Protein 7ZSF (pdb70)

Radius of gyration: 20.4 Å; Cα contacts (8 Å, |Δi|>4): 540; chains: 1; bounding box: 42×56×53 Å

Sequence (312 aa):
TIDSARGIFPNTLAADVVPATIARFSQLNAEDQLALIWFFAYLEEEMMGKTLTIAAPGAASMMMQLAENNNALKEIQAMGPLQQTQAMCDLANRADTPLCRTYASWSPNIKLGFWYRRLGELMEQGFVAPIPAGYQLSANANAVLATIQGLESGQQQITVLRNAVVDMGFTAGKDGKRIIAEPVVPPQDTASRTKVSIEEGVTNATVLNYMDNLNANDFDTLIELFTSDGALQPPFFQQRPIVGKEENVLRRFFRREECQNLKKLIPERGVTEPAEDGFTQIKVTGKKVVQTPWFGGNNVGMNIAWRFLLNPEGKKIFFVAIDLLASPKELLNF

Structure (mmCIF, N/CA/C/O backbone):
data_7ZSF
#
_entry.id   7ZSF
#
_cell.length_a   82.569
_cell.length_b   82.569
_cell.length_c   87.365
_cell.angle_alpha   90.000
_cell.angle_beta   90.000
_cell.angle_gamma   120.000
#
_symmetry.space_group_name_H-M   'P 32 2 1'
#
loop_
_entity.id
_entity.type
_entity.pdbx_description
1 polymer 'Orange carotenoid-binding protein'
2 non-polymer "beta,beta-carotene-4,4'-dione"
3 non-polymer GLYCEROL
4 non-polymer 'ACETATE ION'
5 non-polymer 'CHLORIDE ION'
6 water water
#
loop_
_atom_site.group_PDB
_atom_site.id
_atom_site.type_symbol
_atom_site.label_atom_id
_atom_site.label_alt_id
_atom_site.label_comp_id
_atom_site.label_asym_id
_atom_site.label_entity_id
_atom_site.label_seq_id
_atom_site.pdbx_PDB_ins_code
_atom_site.Cartn_x
_atom_site.Cartn_y
_atom_site.Cartn_z
_atom_site.occupancy
_atom_site.B_iso_or_equiv
_atom_site.auth_seq_id
_atom_site.auth_comp_id
_atom_site.auth_asym_id
_atom_site.auth_atom_id
_atom_site.pdbx_PDB_model_num
ATOM 1 N N . THR A 1 14 ? -28.225 -17.354 -2.522 1.000 39.671 4 THR A N 1
ATOM 2 C CA . THR A 1 14 ? -28.929 -16.270 -1.821 1.000 33.617 4 THR A CA 1
ATOM 3 C C . THR A 1 14 ? -28.150 -14.955 -1.974 1.000 30.230 4 THR A C 1
ATOM 4 O O . THR A 1 14 ? -26.928 -14.955 -2.162 1.000 29.753 4 THR A O 1
ATOM 8 N N . ILE A 1 15 ? -28.847 -13.839 -1.748 1.000 28.321 5 ILE A N 1
ATOM 9 C CA . ILE A 1 15 ? -28.120 -12.569 -1.764 1.000 23.702 5 ILE A CA 1
ATOM 10 C C . ILE A 1 15 ? -27.079 -12.590 -0.654 1.000 26.429 5 ILE A C 1
ATOM 11 O O . ILE A 1 15 ? -25.934 -12.143 -0.853 1.000 23.509 5 ILE A O 1
ATOM 16 N N . ASP A 1 16 ? -27.455 -13.050 0.548 1.000 27.115 6 ASP A N 1
ATOM 17 C CA . ASP A 1 16 ? -26.553 -12.901 1.683 1.000 26.330 6 ASP A CA 1
ATOM 18 C C . ASP A 1 16 ? -25.301 -13.747 1.509 1.000 29.153 6 ASP A C 1
ATOM 19 O O . ASP A 1 16 ? -24.234 -13.386 2.032 1.000 27.492 6 ASP A O 1
ATOM 24 N N . SER A 1 17 ? -25.424 -14.861 0.788 1.000 24.990 7 SER A N 1
ATOM 25 C CA . SER A 1 17 ? -24.216 -15.648 0.595 1.000 28.052 7 SER A CA 1
ATOM 26 C C . SER A 1 17 ? -23.330 -15.037 -0.498 1.000 27.328 7 SER A C 1
ATOM 27 O O . SER A 1 17 ? -22.111 -15.245 -0.472 1.000 27.424 7 SER A O 1
ATOM 30 N N . ALA A 1 18 ? -23.945 -14.394 -1.508 1.000 24.868 8 ALA A N 1
ATOM 31 C CA . ALA A 1 18 ? -23.209 -13.779 -2.617 1.000 27.369 8 ALA A CA 1
ATOM 32 C C . ALA A 1 18 ? -22.295 -12.690 -2.090 1.000 24.651 8 ALA A C 1
ATOM 33 O O . ALA A 1 18 ? -21.299 -12.330 -2.759 1.000 23.358 8 ALA A O 1
ATOM 35 N N . ARG A 1 19 ? -22.563 -12.248 -0.848 1.000 25.824 9 ARG A N 1
ATOM 36 C CA . ARG A 1 19 ? -21.739 -11.236 -0.210 1.000 23.761 9 ARG A CA 1
ATOM 37 C C . ARG A 1 19 ? -20.288 -11.732 -0.103 1.000 28.434 9 ARG A C 1
ATOM 38 O O . ARG A 1 19 ? -19.369 -10.955 0.109 1.000 24.219 9 ARG A O 1
ATOM 46 N N . GLY A 1 20 ? -20.076 -13.046 -0.249 1.000 24.582 10 GLY A N 1
ATOM 47 C CA . GLY A 1 20 ? -18.770 -13.633 -0.012 1.000 23.150 10 GLY A CA 1
ATOM 48 C C . GLY A 1 20 ? -17.946 -13.808 -1.290 1.000 22.688 10 GLY A C 1
ATOM 49 O O . GLY A 1 20 ? -16.816 -14.298 -1.147 1.000 24.829 10 GLY A O 1
ATOM 50 N N . ILE A 1 21 ? -18.418 -13.384 -2.485 1.000 22.267 11 ILE A N 1
ATOM 51 C CA . ILE A 1 21 ? -17.622 -13.577 -3.699 1.000 21.138 11 ILE A CA 1
ATOM 52 C C . ILE A 1 21 ? -16.331 -12.748 -3.634 1.000 21.450 11 ILE A C 1
ATOM 53 O O . ILE A 1 21 ? -16.299 -11.677 -2.996 1.000 21.268 11 ILE A O 1
ATOM 58 N N . PHE A 1 22 ? -15.286 -13.216 -4.318 1.000 19.544 12 PHE A N 1
ATOM 59 C CA . PHE A 1 22 ? -13.986 -12.517 -4.279 1.000 18.454 12 PHE A CA 1
ATOM 60 C C . PHE A 1 22 ? -13.546 -12.189 -2.829 1.000 19.725 12 PHE A C 1
ATOM 61 O O . PHE A 1 22 ? -13.270 -10.991 -2.515 1.000 18.394 12 PHE A O 1
ATOM 69 N N . PRO A 1 23 ? -13.365 -13.171 -1.916 1.000 18.229 13 PRO A N 1
ATOM 70 C CA . PRO A 1 23 ? -13.020 -12.933 -0.501 1.000 20.389 13 PRO A CA 1
ATOM 71 C C . PRO A 1 23 ? -11.615 -12.418 -0.226 1.000 22.606 13 PRO A C 1
ATOM 72 O O . PRO A 1 23 ? -11.297 -12.032 0.914 1.000 21.955 13 PRO A O 1
ATOM 76 N N . ASN A 1 24 ? -10.794 -12.408 -1.265 1.000 22.700 14 ASN A N 1
ATOM 77 C CA . ASN A 1 24 ? -9.488 -11.758 -1.215 1.000 20.720 14 ASN A CA 1
ATOM 78 C C . ASN A 1 24 ? -9.600 -10.231 -1.198 1.000 21.060 14 ASN A C 1
ATOM 79 O O . ASN A 1 24 ? -8.611 -9.597 -0.900 1.000 25.801 14 ASN A O 1
ATOM 84 N N . THR A 1 25 ? -10.741 -9.614 -1.543 1.000 19.132 15 THR A N 1
ATOM 85 C CA . THR A 1 25 ? -10.822 -8.172 -1.734 1.000 18.855 15 THR A CA 1
ATOM 86 C C . THR A 1 25 ? -10.662 -7.511 -0.348 1.000 21.123 15 THR A C 1
ATOM 87 O O . THR A 1 25 ? -11.448 -7.821 0.559 1.000 20.797 15 THR A O 1
ATOM 91 N N . LEU A 1 26 ? -9.648 -6.661 -0.107 1.000 21.200 16 LEU A N 1
ATOM 92 C CA . LEU A 1 26 ? -9.482 -6.104 1.240 1.000 20.224 16 LEU A CA 1
ATOM 93 C C . LEU A 1 26 ? -10.145 -4.730 1.225 1.000 17.901 16 LEU A C 1
ATOM 94 O O . LEU A 1 26 ? -9.655 -3.755 0.660 1.000 17.266 16 LEU A O 1
ATOM 99 N N . ALA A 1 27 ? -11.327 -4.696 1.876 1.000 17.828 17 ALA A N 1
ATOM 100 C CA . ALA A 1 27 ? -12.098 -3.464 1.987 1.000 15.540 17 ALA A CA 1
ATOM 101 C C . ALA A 1 27 ? -11.498 -2.642 3.126 1.000 15.801 17 ALA A C 1
ATOM 102 O O . ALA A 1 27 ? -10.901 -3.193 4.044 1.000 16.969 17 ALA A O 1
ATOM 104 N N . ALA A 1 28 ? -11.792 -1.335 3.021 1.000 14.765 18 ALA A N 1
ATOM 105 C CA . ALA A 1 28 ? -11.311 -0.360 4.011 1.000 14.069 18 ALA A CA 1
ATOM 106 C C . ALA A 1 28 ? -12.167 -0.344 5.268 1.000 13.360 18 ALA A C 1
ATOM 107 O O . ALA A 1 28 ? -12.872 0.624 5.575 1.000 13.723 18 ALA A O 1
ATOM 109 N N . ASP A 1 29 ? -12.110 -1.485 6.006 1.000 13.943 19 ASP A N 1
ATOM 110 C CA . ASP A 1 29 ? -12.980 -1.584 7.168 1.000 14.923 19 ASP A CA 1
ATOM 111 C C . ASP A 1 29 ? -12.548 -0.696 8.343 1.000 12.191 19 ASP A C 1
ATOM 112 O O . ASP A 1 29 ? -13.275 -0.570 9.317 1.000 13.524 19 ASP A O 1
ATOM 117 N N . VAL A 1 30 ? -11.420 0.024 8.139 1.000 14.038 20 VAL A N 1
ATOM 118 C CA . VAL A 1 30 ? -11.069 1.104 9.068 1.000 13.818 20 VAL A CA 1
ATOM 119 C C . VAL A 1 30 ? -12.148 2.196 9.066 1.000 12.806 20 VAL A C 1
ATOM 120 O O . VAL A 1 30 ? -12.380 2.854 10.095 1.000 13.395 20 VAL A O 1
ATOM 124 N N . VAL A 1 31 ? -12.929 2.321 7.982 1.000 13.219 21 VAL A N 1
ATOM 125 C CA . VAL A 1 31 ? -13.993 3.330 7.929 1.000 12.812 21 VAL A CA 1
ATOM 126 C C . VAL A 1 31 ? -15.107 3.017 8.937 1.000 12.179 21 VAL A C 1
ATOM 127 O O . VAL A 1 31 ? -15.353 3.765 9.869 1.000 14.194 21 VAL A O 1
ATOM 131 N N . PRO A 1 32 ? -15.775 1.808 8.878 1.000 13.727 22 PRO A N 1
ATOM 132 C CA . PRO A 1 32 ? -16.784 1.495 9.897 1.000 14.156 22 PRO A CA 1
ATOM 133 C C . PRO A 1 32 ? -16.202 1.344 11.305 1.000 12.440 22 PRO A C 1
ATOM 134 O O . PRO A 1 32 ? -16.862 1.688 12.259 1.000 14.308 22 PRO A O 1
ATOM 138 N N . ALA A 1 33 ? -14.948 0.891 11.396 1.000 12.423 23 ALA A N 1
ATOM 139 C CA . ALA A 1 33 ? -14.291 0.869 12.704 1.000 13.191 23 ALA A CA 1
ATOM 140 C C . ALA A 1 33 ? -14.229 2.270 13.333 1.000 13.090 23 ALA A C 1
ATOM 141 O O . ALA A 1 33 ? -14.510 2.423 14.527 1.000 13.215 23 ALA A O 1
ATOM 143 N N . THR A 1 34 ? -13.774 3.229 12.515 1.000 13.593 24 THR A N 1
ATOM 144 C CA . THR A 1 34 ? -13.602 4.613 12.989 1.000 13.791 24 THR A CA 1
ATOM 145 C C . THR A 1 34 ? -14.970 5.242 13.285 1.000 13.447 24 THR A C 1
ATOM 146 O O . THR A 1 34 ? -15.090 5.920 14.347 1.000 15.716 24 THR A O 1
ATOM 150 N N . ILE A 1 35 ? -15.987 4.961 12.474 1.000 13.069 25 ILE A N 1
ATOM 151 C CA . ILE A 1 35 ? -17.339 5.431 12.767 1.000 14.579 25 ILE A CA 1
ATOM 152 C C . ILE A 1 35 ? -17.852 4.879 14.090 1.000 15.580 25 ILE A C 1
ATOM 153 O O . ILE A 1 35 ? -18.469 5.574 14.923 1.000 16.535 25 ILE A O 1
ATOM 158 N N . ALA A 1 36 ? -17.560 3.591 14.353 1.000 15.175 26 ALA A N 1
ATOM 159 C CA . ALA A 1 36 ? -17.997 3.030 15.614 1.000 15.125 26 ALA A CA 1
ATOM 160 C C . ALA A 1 36 ? -17.307 3.655 16.812 1.000 14.186 26 ALA A C 1
ATOM 161 O O . ALA A 1 36 ? -17.958 3.936 17.843 1.000 18.118 26 ALA A O 1
ATOM 163 N N . ARG A 1 37 ? -16.016 3.968 16.718 1.000 13.693 27 ARG A N 1
ATOM 164 C CA . ARG A 1 37 ? -15.324 4.680 17.777 1.000 14.358 27 ARG A CA 1
ATOM 165 C C . ARG A 1 37 ? -15.906 6.105 17.955 1.000 15.519 27 ARG A C 1
ATOM 166 O O . ARG A 1 37 ? -16.116 6.542 19.076 1.000 16.481 27 ARG A O 1
ATOM 174 N N . PHE A 1 38 ? -16.120 6.785 16.839 1.000 15.564 28 PHE A N 1
ATOM 175 C CA . PHE A 1 38 ? -16.637 8.169 16.869 1.000 15.865 28 PHE A CA 1
ATOM 176 C C . PHE A 1 38 ? -17.990 8.150 17.551 1.000 17.272 28 PHE A C 1
ATOM 177 O O . PHE A 1 38 ? -18.312 9.092 18.336 1.000 17.395 28 PHE A O 1
ATOM 185 N N . SER A 1 39 ? -18.804 7.116 17.260 1.000 17.026 29 SER A N 1
ATOM 186 C CA . SER A 1 39 ? -20.179 7.092 17.746 1.000 18.712 29 SER A CA 1
ATOM 187 C C . SER A 1 39 ? -20.254 6.917 19.260 1.000 19.030 29 SER A C 1
ATOM 188 O O . SER A 1 39 ? -21.324 7.215 19.836 1.000 21.639 29 SER A O 1
ATOM 191 N N . GLN A 1 40 ? -19.179 6.457 19.915 1.000 17.187 30 GLN A N 1
ATOM 192 C CA . GLN A 1 40 ? -19.090 6.310 21.355 1.000 19.174 30 GLN A CA 1
ATOM 193 C C . GLN A 1 40 ? -18.931 7.647 22.048 1.000 18.868 30 GLN A C 1
ATOM 194 O O . GLN A 1 40 ? -19.134 7.728 23.251 1.000 20.240 30 GLN A O 1
ATOM 200 N N . LEU A 1 41 ? -18.403 8.669 21.328 1.000 17.716 31 LEU A N 1
ATOM 201 C CA . LEU A 1 41 ? -17.927 9.866 22.001 1.000 17.152 31 LEU A CA 1
ATOM 202 C C . LEU A 1 41 ? -19.113 10.683 22.508 1.000 16.768 31 LEU A C 1
ATOM 203 O O . LEU A 1 41 ? -20.211 10.573 22.024 1.000 18.011 31 LEU A O 1
ATOM 208 N N . ASN A 1 42 ? -18.791 11.503 23.507 1.000 17.553 32 ASN A N 1
ATOM 209 C CA . ASN A 1 42 ? -19.678 12.576 23.960 1.000 17.361 32 ASN A CA 1
ATOM 210 C C . ASN A 1 42 ? -20.110 13.444 22.779 1.000 17.336 32 ASN A C 1
ATOM 211 O O . ASN A 1 42 ? -19.282 13.733 21.931 1.000 18.116 32 ASN A O 1
ATOM 216 N N . ALA A 1 43 ? -21.413 13.841 22.759 1.000 17.970 33 ALA A N 1
ATOM 217 C CA . ALA A 1 43 ? -21.942 14.576 21.588 1.000 19.592 33 ALA A CA 1
ATOM 218 C C . ALA A 1 43 ? -21.161 15.853 21.317 1.000 19.722 33 ALA A C 1
ATOM 219 O O . ALA A 1 43 ? -20.803 16.179 20.162 1.000 19.161 33 ALA A O 1
ATOM 221 N N . GLU A 1 44 ? -20.840 16.618 22.365 1.000 18.426 34 GLU A N 1
ATOM 222 C CA . GLU A 1 44 ? -20.068 17.823 22.089 1.000 20.939 34 GLU A CA 1
ATOM 223 C C . GLU A 1 44 ? -18.706 17.536 21.449 1.000 21.413 34 GLU A C 1
ATOM 224 O O . GLU A 1 44 ? -18.205 18.276 20.619 1.000 20.805 34 GLU A O 1
ATOM 230 N N . ASP A 1 45 ? -18.059 16.418 21.837 1.000 19.407 35 ASP A N 1
ATOM 231 C CA . ASP A 1 45 ? -16.788 16.023 21.257 1.000 18.508 35 ASP A CA 1
ATOM 232 C C . ASP A 1 45 ? -16.952 15.542 19.820 1.000 16.201 35 ASP A C 1
ATOM 233 O O . ASP A 1 45 ? -16.053 15.771 19.034 1.000 17.339 35 ASP A O 1
ATOM 238 N N . GLN A 1 46 ? -18.095 14.905 19.539 1.000 16.427 36 GLN A N 1
ATOM 239 C CA . GLN A 1 46 ? -18.415 14.520 18.159 1.000 15.866 36 GLN A CA 1
ATOM 240 C C . GLN A 1 46 ? -18.471 15.773 17.282 1.000 16.963 36 GLN A C 1
ATOM 241 O O . GLN A 1 46 ? -17.885 15.807 16.173 1.000 16.487 36 GLN A O 1
ATOM 247 N N . LEU A 1 47 ? -19.197 16.803 17.795 1.000 17.915 37 LEU A N 1
ATOM 248 C CA . LEU A 1 47 ? -19.313 18.039 16.999 1.000 17.854 37 LEU A CA 1
ATOM 249 C C . LEU A 1 47 ? -17.945 18.701 16.865 1.000 17.010 37 LEU A C 1
ATOM 250 O O . LEU A 1 47 ? -17.559 19.168 15.750 1.000 17.304 37 LEU A O 1
ATOM 255 N N . ALA A 1 48 ? -17.153 18.829 17.954 1.000 16.042 38 ALA A N 1
ATOM 256 C CA . ALA A 1 48 ? -15.859 19.469 17.899 1.000 16.452 38 ALA A CA 1
ATOM 257 C C . ALA A 1 48 ? -14.906 18.738 16.966 1.000 17.255 38 ALA A C 1
ATOM 258 O O . ALA A 1 48 ? -14.136 19.327 16.227 1.000 17.576 38 ALA A O 1
ATOM 260 N N . LEU A 1 49 ? -14.968 17.387 17.058 1.000 15.568 39 LEU A N 1
ATOM 261 C CA . LEU A 1 49 ? -14.023 16.622 16.259 1.000 15.695 39 LEU A CA 1
ATOM 262 C C . LEU A 1 49 ? -14.280 16.883 14.751 1.000 14.429 39 LEU A C 1
ATOM 263 O O . LEU A 1 49 ? -13.325 17.060 14.020 1.000 15.512 39 LEU A O 1
ATOM 268 N N . ILE A 1 50 ? -15.542 16.813 14.354 1.000 15.088 40 ILE A N 1
ATOM 269 C CA . ILE A 1 50 ? -15.829 17.017 12.931 1.000 14.857 40 ILE A CA 1
ATOM 270 C C . ILE A 1 50 ? -15.489 18.475 12.536 1.000 16.516 40 ILE A C 1
ATOM 271 O O . ILE A 1 50 ? -14.930 18.665 11.464 1.000 17.529 40 ILE A O 1
ATOM 276 N N . TRP A 1 51 ? -15.716 19.434 13.447 1.000 17.382 41 TRP A N 1
ATOM 277 C CA . TRP A 1 51 ? -15.344 20.834 13.137 1.000 16.739 41 TRP A CA 1
ATOM 278 C C . TRP A 1 51 ? -13.839 20.891 12.862 1.000 17.310 41 TRP A C 1
ATOM 279 O O . TRP A 1 51 ? -13.377 21.461 11.888 1.000 18.253 41 TRP A O 1
ATOM 290 N N A PHE A 1 52 ? -13.104 20.312 13.814 0.500 17.201 42 PHE A N 1
ATOM 291 N N B PHE A 1 52 ? -12.926 20.289 13.682 0.500 15.344 42 PHE A N 1
ATOM 292 C CA A PHE A 1 52 ? -11.677 20.218 13.701 0.500 17.044 42 PHE A CA 1
ATOM 293 C CA B PHE A 1 52 ? -11.480 20.318 13.425 0.500 16.689 42 PHE A CA 1
ATOM 294 C C A PHE A 1 52 ? -11.272 19.630 12.348 0.500 19.434 42 PHE A C 1
ATOM 295 C C B PHE A 1 52 ? -11.103 19.569 12.145 0.500 17.466 42 PHE A C 1
ATOM 296 O O A PHE A 1 52 ? -10.529 20.291 11.648 0.500 19.101 42 PHE A O 1
ATOM 297 O O B PHE A 1 52 ? -10.172 19.925 11.373 0.500 13.754 42 PHE A O 1
ATOM 312 N N . ALA A 1 53 ? -11.830 18.442 11.961 1.000 17.581 43 ALA A N 1
ATOM 313 C CA . ALA A 1 53 ? -11.472 17.687 10.767 1.000 17.557 43 ALA A CA 1
ATOM 314 C C . ALA A 1 53 ? -11.843 18.487 9.514 1.000 17.688 43 ALA A C 1
ATOM 315 O O . ALA A 1 53 ? -11.027 18.492 8.588 1.000 18.421 43 ALA A O 1
ATOM 317 N N . TYR A 1 54 ? -13.013 19.131 9.550 1.000 18.373 44 TYR A N 1
ATOM 318 C CA . TYR A 1 54 ? -13.544 19.979 8.460 1.000 20.113 44 TYR A CA 1
ATOM 319 C C . TYR A 1 54 ? -12.625 21.154 8.193 1.000 20.782 44 TYR A C 1
ATOM 320 O O . TYR A 1 54 ? -12.286 21.429 7.033 1.000 22.640 44 TYR A O 1
ATOM 329 N N . LEU A 1 55 ? -12.222 21.847 9.263 1.000 18.627 45 LEU A N 1
ATOM 330 C CA . LEU A 1 55 ? -11.331 22.988 9.071 1.000 20.230 45 LEU A CA 1
ATOM 331 C C . LEU A 1 55 ? -10.010 22.551 8.450 1.000 22.260 45 LEU A C 1
ATOM 332 O O . LEU A 1 55 ? -9.495 23.195 7.521 1.000 24.314 45 LEU A O 1
ATOM 337 N N A GLU A 1 56 ? -9.417 21.494 9.015 0.330 18.433 46 GLU A N 1
ATOM 338 N N B GLU A 1 56 ? -9.425 21.494 9.012 0.330 19.826 46 GLU A N 1
ATOM 339 N N C GLU A 1 56 ? -9.394 21.429 8.878 0.330 19.638 46 GLU A N 1
ATOM 340 C CA A GLU A 1 56 ? -8.126 21.061 8.520 0.330 18.550 46 GLU A CA 1
ATOM 341 C CA B GLU A 1 56 ? -8.090 21.105 8.611 0.330 21.430 46 GLU A CA 1
ATOM 342 C CA C GLU A 1 56 ? -8.103 20.999 8.329 0.330 19.941 46 GLU A CA 1
ATOM 343 C C A GLU A 1 56 ? -8.232 20.684 7.043 0.330 17.882 46 GLU A C 1
ATOM 344 C C B GLU A 1 56 ? -8.131 20.446 7.228 0.330 21.904 46 GLU A C 1
ATOM 345 C C C GLU A 1 56 ? -8.209 20.439 6.902 0.330 19.910 46 GLU A C 1
ATOM 346 O O A GLU A 1 56 ? -7.594 21.345 6.230 0.330 15.858 46 GLU A O 1
ATOM 347 O O B GLU A 1 56 ? -7.139 20.471 6.491 0.330 25.039 46 GLU A O 1
ATOM 348 O O C GLU A 1 56 ? -7.287 20.540 6.063 0.330 16.684 46 GLU A O 1
ATOM 364 N N A MET A 1 57 ? -9.103 19.715 6.705 0.500 16.490 47 MET A N 1
ATOM 365 N N B MET A 1 57 ? -9.317 19.941 6.836 0.500 21.339 47 MET A N 1
ATOM 366 C CA A MET A 1 57 ? -9.368 19.245 5.353 0.500 18.175 47 MET A CA 1
ATOM 3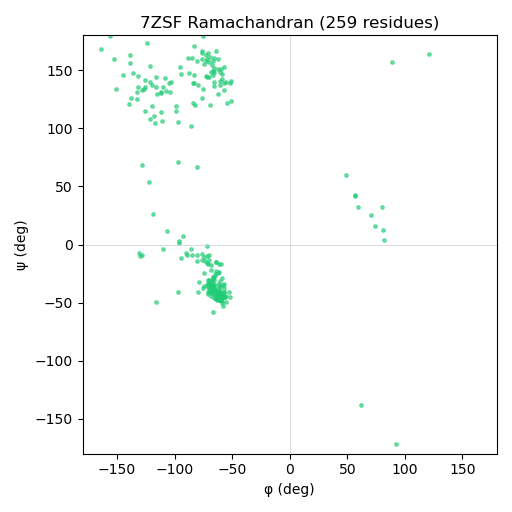67 C CA B MET A 1 57 ? -9.494 19.327 5.529 0.500 22.835 47 MET A CA 1
ATOM 368 C C A MET A 1 57 ? -9.612 20.427 4.394 0.500 20.349 47 MET A C 1
ATOM 369 C C B MET A 1 57 ? -9.590 20.422 4.469 0.500 23.238 47 MET A C 1
ATOM 370 O O A MET A 1 57 ? -9.070 20.393 3.291 0.500 21.156 47 MET A O 1
ATOM 371 O O B MET A 1 57 ? -8.993 20.287 3.394 0.500 22.519 47 MET A O 1
ATOM 380 N N . GLY A 1 58 ? -10.346 21.462 4.816 1.000 23.117 48 GLY A N 1
ATOM 381 C CA . GLY A 1 58 ? -10.627 22.628 3.961 1.000 24.418 48 GLY A CA 1
ATOM 382 C C . GLY A 1 58 ? -9.378 23.417 3.565 1.000 30.320 48 GLY A C 1
ATOM 383 O O . GLY A 1 58 ? -9.445 24.218 2.616 1.000 27.872 48 GLY A O 1
ATOM 384 N N . LYS A 1 59 ? -8.246 23.168 4.223 1.000 26.960 49 LYS A N 1
ATOM 385 C CA . LYS A 1 59 ? -6.996 23.814 3.810 1.000 30.895 49 LYS A CA 1
ATOM 386 C C . LYS A 1 59 ? -6.549 23.333 2.435 1.000 32.978 49 LYS A C 1
ATOM 387 O O . LYS A 1 59 ? -5.899 24.104 1.701 1.000 34.151 49 LYS A O 1
ATOM 393 N N . THR A 1 60 ? -6.910 22.095 2.055 1.000 29.235 50 THR A N 1
ATOM 394 C CA . THR A 1 60 ? -6.445 21.555 0.780 1.000 30.522 50 THR A CA 1
ATOM 395 C C . THR A 1 60 ? -7.596 21.015 -0.082 1.000 32.147 50 THR A C 1
ATOM 396 O O . THR A 1 60 ? -7.384 20.688 -1.260 1.000 29.327 50 THR A O 1
ATOM 400 N N . LEU A 1 61 ? -8.815 20.924 0.472 1.000 27.757 51 LEU A N 1
ATOM 401 C CA . LEU A 1 61 ? -9.905 20.334 -0.303 1.000 26.988 51 LEU A CA 1
ATOM 402 C C . LEU A 1 61 ? -11.158 21.171 -0.077 1.000 26.251 51 LEU A C 1
ATOM 403 O O . LEU A 1 61 ? -11.538 21.414 1.060 1.000 32.276 51 LEU A O 1
ATOM 408 N N . THR A 1 62 ? -11.799 21.645 -1.162 1.000 28.820 52 THR A N 1
ATOM 409 C CA . THR A 1 62 ? -12.992 22.476 -1.005 1.000 28.673 52 THR A CA 1
ATOM 410 C C . THR A 1 62 ? -14.201 21.615 -1.336 1.000 23.611 52 THR A C 1
ATOM 411 O O . THR A 1 62 ? -14.186 20.969 -2.385 1.000 28.032 52 THR A O 1
ATOM 415 N N . ILE A 1 63 ? -15.208 21.656 -0.454 1.000 25.530 53 ILE A N 1
ATOM 416 C CA . ILE A 1 63 ? -16.474 20.991 -0.690 1.000 23.198 53 ILE A CA 1
ATOM 417 C C . ILE A 1 63 ? -17.254 21.821 -1.722 1.000 25.551 53 ILE A C 1
ATOM 418 O O . ILE A 1 63 ? -17.406 23.058 -1.562 1.000 25.222 53 ILE A O 1
ATOM 423 N N . ALA A 1 64 ? -17.829 21.139 -2.728 1.000 21.878 54 ALA A N 1
ATOM 424 C CA . ALA A 1 64 ? -18.775 21.759 -3.659 1.000 21.284 54 ALA A CA 1
ATOM 425 C C . ALA A 1 64 ? -20.016 22.311 -2.977 1.000 23.473 54 ALA A C 1
ATOM 426 O O . ALA A 1 64 ? -20.495 21.860 -1.919 1.000 23.649 54 ALA A O 1
ATOM 428 N N . ALA A 1 65 ? -20.547 23.398 -3.564 1.000 24.070 55 ALA A N 1
ATOM 429 C CA . ALA A 1 65 ? -21.706 23.969 -2.916 1.000 22.657 55 ALA A CA 1
ATOM 430 C C . ALA A 1 65 ? -22.909 23.054 -3.068 1.000 21.861 55 ALA A C 1
ATOM 431 O O . ALA A 1 65 ? -23.125 22.420 -4.093 1.000 23.247 55 ALA A O 1
ATOM 433 N N . PRO A 1 66 ? -23.761 22.992 -2.031 1.000 23.091 56 PRO A N 1
ATOM 434 C CA . PRO A 1 66 ? -25.019 22.266 -2.108 1.000 24.100 56 PRO A CA 1
ATOM 435 C C . PRO A 1 66 ? -25.892 22.821 -3.227 1.000 24.920 56 PRO A C 1
ATOM 436 O O . PRO A 1 66 ? -25.860 24.026 -3.492 1.000 26.551 56 PRO A O 1
ATOM 440 N N . GLY A 1 67 ? -26.659 21.928 -3.858 1.000 22.847 57 GLY A N 1
ATOM 441 C CA . GLY A 1 67 ? -27.586 22.377 -4.899 1.000 24.566 57 GLY A CA 1
ATOM 442 C C . GLY A 1 67 ? -28.716 23.248 -4.332 1.000 23.347 57 GLY A C 1
ATOM 443 O O . GLY A 1 67 ? -29.112 23.193 -3.162 1.000 23.474 57 GLY A O 1
ATOM 444 N N . ALA A 1 68 ? -29.317 24.058 -5.219 1.000 26.014 58 ALA A N 1
ATOM 445 C CA . ALA A 1 68 ? -30.376 24.980 -4.822 1.000 25.787 58 ALA A CA 1
ATOM 446 C C . ALA A 1 68 ? -31.599 24.292 -4.244 1.000 24.269 58 ALA A C 1
ATOM 447 O O . ALA A 1 68 ? -32.104 24.751 -3.212 1.000 26.837 58 ALA A O 1
ATOM 449 N N . ALA A 1 69 ? -32.026 23.181 -4.860 1.000 26.528 59 ALA A N 1
ATOM 450 C CA . ALA A 1 69 ? -33.178 22.425 -4.399 1.000 25.021 59 ALA A CA 1
ATOM 451 C C . ALA A 1 69 ? -32.949 21.913 -2.971 1.000 24.576 59 ALA A C 1
ATOM 452 O O . ALA A 1 69 ? -33.804 22.032 -2.105 1.000 25.583 59 ALA A O 1
ATOM 454 N N . SER A 1 70 ? -31.773 21.333 -2.785 1.000 25.810 60 SER A N 1
ATOM 455 C CA . SER A 1 70 ? -31.384 20.837 -1.470 1.000 23.780 60 SER A CA 1
ATOM 456 C C . SER A 1 70 ? -31.476 21.940 -0.433 1.000 23.707 60 SER A C 1
ATOM 457 O O . SER A 1 70 ? -32.028 21.729 0.638 1.000 24.674 60 SER A O 1
ATOM 460 N N A MET A 1 71 ? -30.943 23.121 -0.762 0.250 23.503 61 MET A N 1
ATOM 461 N N B MET A 1 71 ? -30.913 23.109 -0.769 0.250 24.745 61 MET A N 1
ATOM 462 N N C MET A 1 71 ? -30.926 23.119 -0.756 0.500 23.065 61 MET A N 1
ATOM 463 C CA A MET A 1 71 ? -30.881 24.179 0.230 0.250 24.154 61 MET A CA 1
ATOM 464 C CA B MET A 1 71 ? -30.863 24.237 0.145 0.250 26.114 61 MET A CA 1
ATOM 465 C CA C MET A 1 71 ? -30.895 24.200 0.215 0.500 24.281 61 MET A CA 1
ATOM 466 C C A MET A 1 71 ? -32.270 24.747 0.505 0.250 23.769 61 MET A C 1
ATOM 467 C C B MET A 1 71 ? -32.280 24.663 0.514 0.250 24.923 61 MET A C 1
ATOM 468 C C C MET A 1 71 ? -32.318 24.639 0.542 0.500 22.860 61 MET A C 1
ATOM 469 O O A MET A 1 71 ? -32.517 25.207 1.618 0.250 24.358 61 MET A O 1
ATOM 470 O O B MET A 1 71 ? -32.552 24.966 1.675 0.250 24.214 61 MET A O 1
ATOM 471 O O C MET A 1 71 ? -32.654 24.878 1.701 0.500 21.096 61 MET A O 1
ATOM 484 N N . GLN A 1 72 ? -33.185 24.636 -0.473 1.000 25.578 62 GLN A N 1
ATOM 485 C CA . GLN A 1 72 ? -34.571 25.030 -0.233 1.000 26.403 62 GLN A CA 1
ATOM 486 C C . GLN A 1 72 ? -35.219 24.053 0.734 1.000 25.556 62 GLN A C 1
ATOM 487 O O . GLN A 1 72 ? -35.975 24.438 1.627 1.000 25.521 62 GLN A O 1
ATOM 493 N N . LEU A 1 73 ? -34.922 22.754 0.558 1.000 24.930 63 LEU A N 1
ATOM 494 C CA . LEU A 1 73 ? -35.575 21.738 1.373 1.000 24.486 63 LEU A CA 1
ATOM 495 C C . LEU A 1 73 ? -35.143 21.788 2.840 1.000 26.333 63 LEU A C 1
ATOM 496 O O . LEU A 1 73 ? -35.937 21.444 3.732 1.000 26.379 63 LEU A O 1
ATOM 501 N N . ALA A 1 74 ? -33.894 22.204 3.094 1.000 23.636 64 ALA A N 1
ATOM 502 C CA . ALA A 1 74 ? -33.363 22.308 4.432 1.000 23.033 64 ALA A CA 1
ATOM 503 C C . ALA A 1 74 ? -33.582 23.678 5.074 1.000 22.560 64 ALA A C 1
ATOM 504 O O . ALA A 1 74 ? -33.202 23.878 6.225 1.000 23.271 64 ALA A O 1
ATOM 506 N N . GLU A 1 75 ? -34.093 24.649 4.277 1.000 25.035 65 GLU A N 1
ATOM 507 C CA . GLU A 1 75 ? -34.101 26.047 4.695 1.000 23.133 65 GLU A CA 1
ATOM 508 C C . GLU A 1 75 ? -34.872 26.317 6.003 1.000 22.438 65 GLU A C 1
ATOM 509 O O . GLU A 1 75 ? -34.370 27.044 6.864 1.000 24.786 65 GLU A O 1
ATOM 515 N N A ASN A 1 76 ? -36.063 25.714 6.129 0.250 24.312 66 ASN A N 1
ATOM 516 N N B ASN A 1 76 ? -36.049 25.703 6.170 0.250 22.431 66 ASN A N 1
ATOM 517 N N C ASN A 1 76 ? -36.064 25.729 6.143 0.500 25.437 66 ASN A N 1
ATOM 518 C CA A ASN A 1 76 ? -36.921 25.895 7.291 0.250 24.861 66 ASN A CA 1
ATOM 519 C CA B ASN A 1 76 ? -36.873 25.981 7.340 0.250 21.902 66 ASN A CA 1
ATOM 520 C CA C ASN A 1 76 ? -36.871 25.963 7.331 0.500 26.449 66 ASN A CA 1
ATOM 521 C C A ASN A 1 76 ? -36.170 25.485 8.562 0.250 24.919 66 ASN A C 1
ATOM 522 C C B ASN A 1 76 ? -36.210 25.459 8.617 0.250 22.906 66 ASN A C 1
ATOM 523 C C C ASN A 1 76 ? -36.066 25.542 8.566 0.500 24.924 66 ASN A C 1
ATOM 524 O O A ASN A 1 76 ? -36.206 26.192 9.565 0.250 25.502 66 ASN A O 1
ATOM 525 O O B ASN A 1 76 ? -36.363 26.054 9.682 0.250 23.206 66 ASN A O 1
ATOM 526 O O C ASN A 1 76 ? -35.950 26.280 9.544 0.500 24.846 66 ASN A O 1
ATOM 539 N N . ALA A 1 77 ? -35.507 24.315 8.522 1.000 24.130 67 ALA A N 1
ATOM 540 C CA . ALA A 1 77 ? -34.798 23.785 9.694 1.000 24.613 67 ALA A CA 1
ATOM 541 C C . ALA A 1 77 ? -33.600 24.652 10.045 1.000 20.390 67 ALA A C 1
ATOM 542 O O . ALA A 1 77 ? -33.311 24.945 11.209 1.000 22.437 67 ALA A O 1
ATOM 544 N N . LEU A 1 78 ? -32.881 25.083 8.990 1.000 22.064 68 LEU A N 1
ATOM 545 C CA . LEU A 1 78 ? -31.749 25.976 9.189 1.000 22.619 68 LEU A CA 1
ATOM 546 C C . LEU A 1 78 ? -32.183 27.298 9.841 1.000 23.297 68 LEU A C 1
ATOM 547 O O . LEU A 1 78 ? -31.513 27.804 10.736 1.000 25.589 68 LEU A O 1
ATOM 552 N N . LYS A 1 79 ? -33.264 27.881 9.309 1.000 24.227 69 LYS A N 1
ATOM 553 C CA . LYS A 1 79 ? -33.782 29.118 9.901 1.000 25.775 69 LYS A CA 1
ATOM 554 C C . LYS A 1 79 ? -34.128 28.988 11.386 1.000 25.136 69 LYS A C 1
ATOM 555 O O . LYS A 1 79 ? -33.833 29.872 12.196 1.000 23.675 69 LYS A O 1
ATOM 561 N N . GLU A 1 80 ? -34.733 27.845 11.744 1.000 23.760 70 GLU A N 1
ATOM 562 C CA . GLU A 1 80 ? -35.131 27.567 13.110 1.000 26.079 70 GLU A CA 1
ATOM 563 C C . GLU A 1 80 ? -33.910 27.595 14.024 1.000 23.832 70 GLU A C 1
ATOM 564 O O . GLU A 1 80 ? -33.910 28.249 15.075 1.000 26.752 70 GLU A O 1
ATOM 570 N N . ILE A 1 81 ? -32.817 26.927 13.593 1.000 23.989 71 ILE A N 1
ATOM 571 C CA . ILE A 1 81 ? -31.617 26.929 14.392 1.000 23.177 71 ILE A CA 1
ATOM 572 C C . ILE A 1 81 ? -31.001 28.330 14.468 1.000 22.534 71 ILE A C 1
ATOM 573 O O . ILE A 1 81 ? -30.475 28.772 15.494 1.000 25.317 71 ILE A O 1
ATOM 578 N N . GLN A 1 82 ? -31.000 29.009 13.329 1.000 22.713 72 GLN A N 1
ATOM 579 C CA . GLN A 1 82 ? -30.371 30.319 13.298 1.000 23.870 72 GLN A CA 1
ATOM 580 C C . GLN A 1 82 ? -31.095 31.330 14.201 1.000 25.164 72 GLN A C 1
ATOM 581 O O . GLN A 1 82 ? -30.430 32.288 14.630 1.000 27.433 72 GLN A O 1
ATOM 587 N N . ALA A 1 83 ? -32.398 31.107 14.444 1.000 24.806 73 ALA A N 1
ATOM 588 C CA . ALA A 1 83 ? -33.231 31.965 15.290 1.000 25.274 73 ALA A CA 1
ATOM 589 C C . ALA A 1 83 ? -33.051 31.674 16.780 1.000 29.223 73 ALA A C 1
ATOM 590 O O . ALA A 1 83 ? -33.463 32.444 17.639 1.000 31.564 73 ALA A O 1
ATOM 592 N N . MET A 1 84 ? -32.431 30.532 17.124 1.000 27.759 74 MET A N 1
ATOM 593 C CA . MET A 1 84 ? -32.244 30.175 18.514 1.000 24.726 74 MET A CA 1
ATOM 594 C C . MET A 1 84 ? -31.146 31.001 19.155 1.000 27.240 74 MET A C 1
ATOM 595 O O . MET A 1 84 ? -30.203 31.424 18.489 1.000 28.612 74 MET A O 1
ATOM 600 N N . GLY A 1 85 ? -31.234 31.134 20.484 1.000 29.702 75 GLY A N 1
ATOM 601 C CA . GLY A 1 85 ? -30.102 31.611 21.253 1.000 32.193 75 GLY A CA 1
ATOM 602 C C . GLY A 1 85 ? -28.931 30.644 21.132 1.000 31.543 75 GLY A C 1
ATOM 603 O O . GLY A 1 85 ? -29.154 29.474 20.796 1.000 29.424 75 GLY A O 1
ATOM 604 N N . PRO A 1 86 ? -27.692 31.093 21.404 1.000 31.694 76 PRO A N 1
ATOM 605 C CA . PRO A 1 86 ? -26.508 30.250 21.305 1.000 30.838 76 PRO A CA 1
ATOM 606 C C . PRO A 1 86 ? -26.592 28.936 22.086 1.000 33.520 76 PRO A C 1
ATOM 607 O O . PRO A 1 86 ? -26.148 27.909 21.565 1.000 28.885 76 PRO A O 1
ATOM 611 N N . LEU A 1 87 ? -27.148 28.961 23.312 1.000 31.589 77 LEU A N 1
ATOM 612 C CA . LEU A 1 87 ? -27.097 27.740 24.114 1.000 32.479 77 LEU A CA 1
ATOM 613 C C . LEU A 1 87 ? -28.031 26.716 23.504 1.000 29.483 77 LEU A C 1
ATOM 614 O O . LEU A 1 87 ? -27.716 25.530 23.534 1.000 26.544 77 LEU A O 1
ATOM 619 N N . GLN A 1 88 ? -29.167 27.169 22.977 1.000 26.171 78 GLN A N 1
ATOM 620 C CA . GLN A 1 88 ? -30.161 26.328 22.354 1.000 27.040 78 GLN A CA 1
ATOM 621 C C . GLN A 1 88 ? -29.586 25.809 21.037 1.000 25.760 78 GLN A C 1
ATOM 622 O O . GLN A 1 88 ? -29.874 24.673 20.664 1.000 26.919 78 GLN A O 1
ATOM 628 N N . GLN A 1 89 ? -28.841 26.650 20.299 1.000 23.932 79 GLN A N 1
ATOM 629 C CA . GLN A 1 89 ? -28.217 26.205 19.052 1.000 24.001 79 GLN A CA 1
ATOM 630 C C . GLN A 1 89 ? -27.357 24.980 19.370 1.000 24.079 79 GLN A C 1
ATOM 631 O O . GLN A 1 89 ? -27.432 23.971 18.644 1.000 23.949 79 GLN A O 1
ATOM 637 N N . THR A 1 90 ? -26.513 25.097 20.409 1.000 23.546 80 THR A N 1
ATOM 638 C CA . THR A 1 90 ? -25.581 24.030 20.758 1.000 24.519 80 THR A CA 1
ATOM 639 C C . THR A 1 90 ? -26.359 22.788 21.167 1.000 25.813 80 THR A C 1
ATOM 640 O O . THR A 1 90 ? -26.009 21.676 20.762 1.000 23.423 80 THR A O 1
ATOM 644 N N . GLN A 1 91 ? -27.434 22.945 21.946 1.000 22.734 81 GLN A N 1
ATOM 645 C CA . GLN A 1 91 ? -28.300 21.849 22.343 1.000 25.691 81 GLN A CA 1
ATOM 646 C C . GLN A 1 91 ? -28.911 21.155 21.125 1.000 23.115 81 GLN A C 1
ATOM 647 O O . GLN A 1 91 ? -28.956 19.913 21.064 1.000 24.742 81 GLN A O 1
ATOM 653 N N . ALA A 1 92 ? -29.379 21.902 20.119 1.000 22.160 82 ALA A N 1
ATOM 654 C CA . ALA A 1 92 ? -29.999 21.337 18.929 1.000 20.233 82 ALA A CA 1
ATOM 655 C C . ALA A 1 92 ? -28.974 20.469 18.175 1.000 19.303 82 ALA A C 1
ATOM 656 O O . ALA A 1 92 ? -29.347 19.388 17.681 1.000 19.711 82 ALA A O 1
ATOM 658 N N . MET A 1 93 ? -27.745 20.969 18.056 1.000 20.412 83 MET A N 1
ATOM 659 C CA . MET A 1 93 ? -26.729 20.214 17.328 1.000 21.058 83 MET A CA 1
ATOM 660 C C . MET A 1 93 ? -26.355 18.959 18.127 1.000 21.269 83 MET A C 1
ATOM 661 O O . MET A 1 93 ? -26.217 17.864 17.538 1.000 19.790 83 MET A O 1
ATOM 666 N N . CYS A 1 94 ? -26.341 19.078 19.464 1.000 20.414 84 CYS A N 1
ATOM 667 C CA . CYS A 1 94 ? -26.085 17.907 20.315 1.000 19.706 84 CYS A CA 1
ATOM 668 C C . CYS A 1 94 ? -27.228 16.916 20.152 1.000 21.623 84 CYS A C 1
ATOM 669 O O . CYS A 1 94 ? -26.993 15.693 20.134 1.000 21.404 84 CYS A O 1
ATOM 672 N N . ASP A 1 95 ? -28.474 17.367 20.031 1.000 19.245 85 ASP A N 1
ATOM 673 C CA . ASP A 1 95 ? -29.612 16.488 19.873 1.000 20.883 85 ASP A CA 1
ATOM 674 C C . ASP A 1 95 ? -29.406 15.634 18.625 1.000 22.114 85 ASP A C 1
ATOM 675 O O . ASP A 1 95 ? -29.649 14.431 18.653 1.000 20.757 85 ASP A O 1
ATOM 680 N N . LEU A 1 96 ? -28.973 16.266 17.522 1.000 19.614 86 LEU A N 1
ATOM 681 C CA . LEU A 1 96 ? -28.767 15.558 16.263 1.000 19.712 86 LEU A CA 1
ATOM 682 C C . LEU A 1 96 ? -27.670 14.517 16.486 1.000 17.280 86 LEU A C 1
ATOM 683 O O . LEU A 1 96 ? -27.882 13.346 16.109 1.000 18.942 86 LEU A O 1
ATOM 688 N N . ALA A 1 97 ? -26.545 14.893 17.110 1.000 17.303 87 ALA A N 1
ATOM 689 C CA . ALA A 1 97 ? -25.427 13.940 17.316 1.000 17.817 87 ALA A CA 1
ATOM 690 C C . ALA A 1 97 ? -25.847 12.789 18.240 1.000 19.860 87 ALA A C 1
ATOM 691 O O . ALA A 1 97 ? -25.476 11.617 17.974 1.000 20.084 87 ALA A O 1
ATOM 693 N N . ASN A 1 98 ? -26.628 13.077 19.283 1.000 18.951 88 ASN A N 1
ATOM 694 C CA . ASN A 1 98 ? -27.081 12.052 20.246 1.000 17.554 88 ASN A CA 1
ATOM 695 C C . ASN A 1 98 ? -28.188 11.208 19.646 1.000 20.138 88 ASN A C 1
ATOM 696 O O . ASN A 1 98 ? -28.597 10.217 20.274 1.000 23.413 88 ASN A O 1
ATOM 701 N N . ARG A 1 99 ? -28.749 11.523 18.484 1.000 19.374 89 ARG A N 1
ATOM 702 C CA . ARG A 1 99 ? -29.921 10.851 17.919 1.000 20.776 89 ARG A CA 1
ATOM 703 C C . ARG A 1 99 ? -31.114 10.894 18.886 1.000 24.293 89 ARG A C 1
ATOM 704 O O . ARG A 1 99 ? -31.919 9.948 18.933 1.000 26.746 89 ARG A O 1
ATOM 712 N N . ALA A 1 100 ? -31.296 12.068 19.524 1.000 23.208 90 ALA A N 1
ATOM 713 C CA . ALA A 1 100 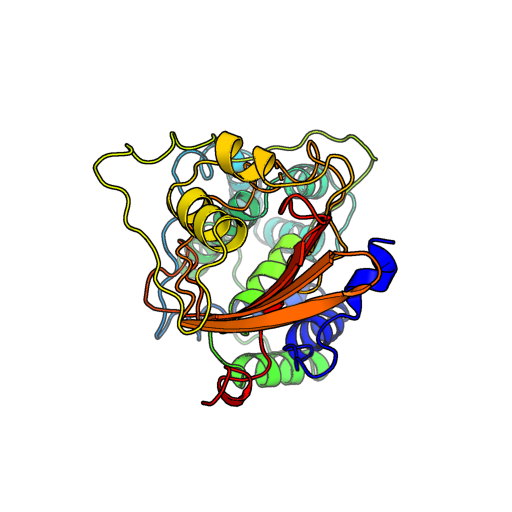? -32.455 12.343 20.375 1.000 23.568 90 ALA A CA 1
ATOM 714 C C . ALA A 1 100 ? -33.752 12.396 19.565 1.000 26.396 90 ALA A C 1
ATOM 715 O O . ALA A 1 100 ? -33.785 12.788 18.391 1.000 26.449 90 ALA A O 1
ATOM 717 N N . ASP A 1 101 ? -34.879 12.006 20.205 1.000 27.339 91 ASP A N 1
ATOM 718 C CA . ASP A 1 101 ? -36.161 12.142 19.540 1.000 25.943 91 ASP A CA 1
ATOM 719 C C . ASP A 1 101 ? -36.683 13.548 19.792 1.000 29.918 91 ASP A C 1
ATOM 720 O O . ASP A 1 101 ? -37.150 13.861 20.880 1.000 33.008 91 ASP A O 1
ATOM 725 N N . THR A 1 102 ? -36.530 14.396 18.778 1.000 27.122 92 THR A N 1
ATOM 726 C CA . THR A 1 102 ? -37.087 15.743 18.758 1.000 26.894 92 THR A CA 1
ATOM 727 C C . THR A 1 102 ? -37.655 16.037 17.376 1.000 27.164 92 THR A C 1
ATOM 728 O O . THR A 1 102 ? -37.328 15.357 16.411 1.000 24.971 92 THR A O 1
ATOM 732 N N . PRO A 1 103 ? -38.517 17.077 17.191 1.000 25.951 93 PRO A N 1
ATOM 733 C CA . PRO A 1 103 ? -39.033 17.383 15.858 1.000 26.573 93 PRO A CA 1
ATOM 734 C C . PRO A 1 103 ? -37.918 17.660 14.848 1.000 23.062 93 PRO A C 1
ATOM 735 O O . PRO A 1 103 ? -37.996 17.141 13.731 1.000 24.567 93 PRO A O 1
ATOM 739 N N . LEU A 1 104 ? -36.909 18.430 15.267 1.000 23.730 94 LEU A N 1
ATOM 740 C CA . LEU A 1 104 ? -35.749 18.697 14.414 1.000 23.557 94 LEU A CA 1
ATOM 741 C C . LEU A 1 104 ? -35.066 17.397 13.990 1.000 24.307 94 LEU A C 1
ATOM 742 O O . LEU A 1 104 ? -34.726 17.240 12.811 1.000 23.353 94 LEU A O 1
ATOM 747 N N . CYS A 1 105 ? -34.868 16.482 14.952 1.000 24.799 95 CYS A N 1
ATOM 748 C CA . CYS A 1 105 ? -34.188 15.226 14.641 1.000 24.674 95 CYS A CA 1
ATOM 749 C C . CYS A 1 105 ? -35.000 14.356 13.689 1.000 23.537 95 CYS A C 1
ATOM 750 O O . CYS A 1 105 ? -34.420 13.676 12.822 1.000 22.509 95 CYS A O 1
ATOM 753 N N . ARG A 1 106 ? -36.348 14.391 13.813 1.000 24.693 96 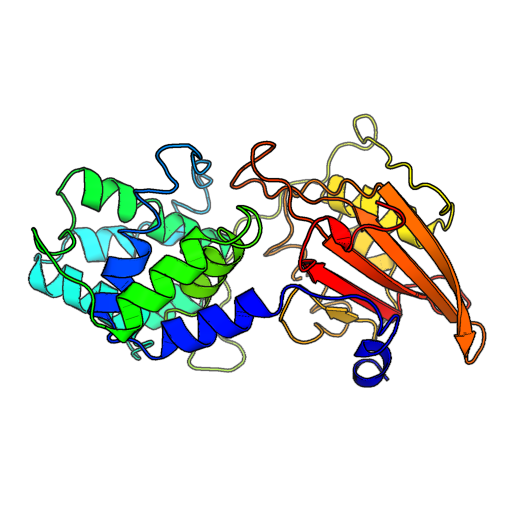ARG A N 1
ATOM 754 C CA . ARG A 1 106 ? -37.218 13.620 12.933 1.000 24.251 96 ARG A CA 1
ATOM 755 C C . ARG A 1 106 ? -37.185 14.232 11.541 1.000 22.333 96 ARG A C 1
ATOM 756 O O . ARG A 1 106 ? -37.166 13.533 10.536 1.000 23.731 96 ARG A O 1
ATOM 764 N N . THR A 1 107 ? -37.189 15.581 11.463 1.000 23.848 97 THR A N 1
ATOM 765 C CA . THR A 1 107 ? -37.142 16.189 10.138 1.000 23.149 97 THR A CA 1
ATOM 766 C C . THR A 1 107 ? -35.829 15.776 9.449 1.000 20.384 97 THR A C 1
ATOM 767 O O . THR A 1 107 ? -35.807 15.422 8.258 1.000 21.555 97 THR A O 1
ATOM 771 N N . TYR A 1 108 ? -34.732 15.914 10.209 1.000 20.937 98 TYR A N 1
ATOM 772 C CA . TYR A 1 108 ? -33.395 15.610 9.668 1.000 20.175 98 TYR A CA 1
ATOM 773 C C . TYR A 1 108 ? -33.347 14.158 9.168 1.000 21.533 98 TYR A C 1
ATOM 774 O O . TYR A 1 108 ? -32.810 13.918 8.078 1.000 20.391 98 TYR A O 1
ATOM 783 N N . ALA A 1 109 ? -33.894 13.210 9.950 1.000 20.351 99 ALA A N 1
ATOM 784 C CA . ALA A 1 109 ? -33.894 11.809 9.541 1.000 22.436 99 ALA A CA 1
ATOM 785 C C . ALA A 1 109 ? -34.668 11.534 8.260 1.000 23.057 99 ALA A C 1
ATOM 786 O O . ALA A 1 109 ? -34.404 10.535 7.612 1.000 24.871 99 ALA A O 1
ATOM 788 N N . SER A 1 110 ? -35.643 12.391 7.911 1.000 22.019 100 SER A N 1
ATOM 789 C CA . SER A 1 110 ? -36.411 12.206 6.697 1.000 23.549 100 SER A CA 1
ATOM 790 C C . SER A 1 110 ? -35.635 12.554 5.419 1.000 22.126 100 SER A C 1
ATOM 791 O O . SER A 1 110 ? -36.074 12.269 4.305 1.000 24.025 100 SER A O 1
ATOM 794 N N . TRP A 1 111 ? -34.474 13.186 5.592 1.000 20.481 101 TRP A N 1
ATOM 795 C CA . TRP A 1 111 ? -33.722 13.750 4.480 1.000 20.394 101 TRP A CA 1
ATOM 796 C C . TRP A 1 111 ? -32.778 12.732 3.861 1.000 20.440 101 TRP A C 1
ATOM 797 O O . TRP A 1 111 ? -32.174 11.938 4.570 1.000 21.906 101 TRP A O 1
ATOM 808 N N . SER A 1 112 ? -32.580 12.868 2.542 1.000 19.157 102 SER A N 1
ATOM 809 C CA . SER A 1 112 ? -31.548 12.106 1.850 1.000 19.061 102 SER A CA 1
ATOM 810 C C . SER A 1 112 ? -30.167 12.536 2.326 1.000 17.813 102 SER A C 1
ATOM 811 O O . SER A 1 112 ? -29.994 13.624 2.856 1.000 18.206 102 SER A O 1
ATOM 814 N N . PRO A 1 113 ? -29.114 11.723 2.131 1.000 17.591 103 PRO A N 1
ATOM 815 C CA . PRO A 1 113 ? -27.795 12.120 2.569 1.000 17.868 103 PRO A CA 1
ATOM 816 C C . PRO A 1 113 ? -27.441 13.498 2.033 1.000 18.048 103 PRO A C 1
ATOM 817 O O . PRO A 1 113 ? -26.814 14.234 2.768 1.000 16.623 103 PRO A O 1
ATOM 821 N N . ASN A 1 114 ? -27.701 13.758 0.739 1.000 18.000 104 ASN A N 1
ATOM 822 C CA . ASN A 1 114 ? -27.229 15.024 0.204 1.000 18.676 104 ASN A CA 1
ATOM 823 C C . ASN A 1 114 ? -27.843 16.215 0.938 1.000 17.560 104 ASN A C 1
ATOM 824 O O . ASN A 1 114 ? -27.163 17.240 1.082 1.000 17.681 104 ASN A O 1
ATOM 829 N N . ILE A 1 115 ? -29.102 16.095 1.332 1.000 17.886 105 ILE A N 1
ATOM 830 C CA . ILE A 1 115 ? -29.750 17.212 2.005 1.000 17.520 105 ILE A CA 1
ATOM 831 C C . ILE A 1 115 ? -29.160 17.394 3.394 1.000 18.208 105 ILE A C 1
ATOM 832 O O . ILE A 1 115 ? -28.920 18.501 3.862 1.000 17.878 105 ILE A O 1
ATOM 837 N N . LYS A 1 116 ? -28.897 16.284 4.124 1.000 16.983 106 LYS A N 1
ATOM 838 C CA . LYS A 1 116 ? -28.221 16.371 5.398 1.000 15.049 106 LYS A CA 1
ATOM 839 C C . LYS A 1 116 ? -26.844 17.021 5.236 1.000 16.405 106 LYS A C 1
ATOM 840 O O . LYS A 1 116 ? -26.448 17.853 6.043 1.000 16.265 106 LYS A O 1
ATOM 846 N N . LEU A 1 117 ? -26.086 16.640 4.173 1.000 15.310 107 LEU A N 1
ATOM 847 C CA . LEU A 1 117 ? -24.749 17.193 3.999 1.000 15.642 107 LEU A CA 1
ATOM 848 C C . LEU A 1 117 ? -24.867 18.702 3.739 1.000 16.928 107 LEU A C 1
ATOM 849 O O . LEU A 1 117 ? -24.008 19.454 4.231 1.000 17.331 107 LEU A O 1
ATOM 854 N N . GLY A 1 118 ? -25.872 19.071 2.924 1.000 16.885 108 GLY A N 1
ATOM 855 C CA . GLY A 1 118 ? -25.976 20.513 2.618 1.000 17.672 108 GLY A CA 1
ATOM 856 C C . GLY A 1 118 ? -26.381 21.343 3.842 1.000 17.750 108 GLY A C 1
ATOM 857 O O . GLY A 1 118 ? -25.977 22.521 3.974 1.000 18.525 108 GLY A O 1
ATOM 858 N N . PHE A 1 119 ? -27.182 20.769 4.747 1.000 16.326 109 PHE A N 1
ATOM 859 C CA . PHE A 1 119 ? -27.550 21.385 6.013 1.000 17.234 109 PHE A CA 1
ATOM 860 C C . PHE A 1 119 ? -26.298 21.668 6.821 1.000 16.921 109 PHE A C 1
ATOM 861 O O . PHE A 1 119 ? -26.066 22.776 7.296 1.000 17.856 109 PHE A O 1
ATOM 869 N N . TRP A 1 120 ? -25.413 20.661 6.990 1.000 16.149 110 TRP A N 1
ATOM 870 C CA . TRP A 1 120 ? -24.203 20.879 7.730 1.000 16.438 110 TRP A CA 1
ATOM 871 C C . TRP A 1 120 ? -23.199 21.780 6.992 1.000 16.256 110 TRP A C 1
ATOM 872 O O . TRP A 1 120 ? -22.465 22.501 7.666 1.000 17.758 110 TRP A O 1
ATOM 883 N N . TYR A 1 121 ? -23.133 21.712 5.660 1.000 17.374 111 TYR A N 1
ATOM 884 C CA . TYR A 1 121 ? -22.350 22.697 4.902 1.000 16.329 111 TYR A CA 1
ATOM 885 C C . TYR A 1 121 ? -22.685 24.132 5.305 1.000 17.195 111 TYR A C 1
ATOM 886 O O . TYR A 1 121 ? -21.772 24.916 5.578 1.000 17.177 111 TYR A O 1
ATOM 895 N N A ARG A 1 122 ? -23.990 24.400 5.361 0.500 16.170 112 ARG A N 1
ATOM 896 N N B ARG A 1 122 ? -23.982 24.412 5.397 0.500 17.939 112 ARG A N 1
ATOM 897 C CA A ARG A 1 122 ? -24.474 25.740 5.699 0.500 16.344 112 ARG A CA 1
ATOM 898 C CA B ARG A 1 122 ? -24.373 25.787 5.703 0.500 18.611 112 ARG A CA 1
ATOM 899 C C A ARG A 1 122 ? -24.079 26.061 7.139 0.500 18.008 112 ARG A C 1
ATOM 900 C C B ARG A 1 122 ? -24.111 26.098 7.179 0.500 20.030 112 ARG A C 1
ATOM 901 O O A ARG A 1 122 ? -23.520 27.136 7.400 0.500 18.506 112 ARG A O 1
ATOM 902 O O B ARG A 1 122 ? -23.689 27.202 7.528 0.500 19.743 112 ARG A O 1
ATOM 917 N N . LEU A 1 123 ? -24.376 25.163 8.096 1.000 19.060 113 LEU A N 1
ATOM 918 C CA . LEU A 1 123 ? -23.991 25.418 9.480 1.000 18.517 113 LEU A CA 1
ATOM 919 C C . LEU A 1 123 ? -22.501 25.665 9.619 1.000 18.311 113 LEU A C 1
ATOM 920 O O . LEU A 1 123 ? -22.109 26.509 10.417 1.000 19.096 113 LEU A O 1
ATOM 925 N N . GLY A 1 124 ? -21.649 24.947 8.862 1.000 16.652 114 GLY A N 1
ATOM 926 C CA . GLY A 1 124 ? -20.199 25.146 8.936 1.000 18.115 114 GLY A CA 1
ATOM 927 C C . GLY A 1 124 ? -19.807 26.576 8.537 1.000 17.067 114 GLY A C 1
ATOM 928 O O . GLY A 1 124 ? -19.018 27.201 9.236 1.000 20.706 114 GLY A O 1
ATOM 929 N N . GLU A 1 125 ? -20.420 27.032 7.457 1.000 18.654 115 GLU A N 1
ATOM 930 C CA . GLU A 1 125 ? -20.192 28.401 7.009 1.000 19.384 115 GLU A CA 1
ATOM 931 C C . GLU A 1 125 ? -20.660 29.398 8.063 1.000 20.288 115 GLU A C 1
ATOM 932 O O . GLU A 1 125 ? -19.927 30.352 8.344 1.000 20.577 115 GLU A O 1
ATOM 938 N N . LEU A 1 126 ? -21.812 29.174 8.691 1.000 17.123 116 LEU A N 1
ATOM 939 C CA . LEU A 1 126 ? -22.324 30.092 9.694 1.000 18.444 116 LEU A CA 1
ATOM 940 C C . LEU A 1 126 ? -21.476 30.083 10.947 1.000 22.114 116 LEU A C 1
ATOM 941 O O . LEU A 1 126 ? -21.359 31.086 11.646 1.000 23.505 116 LEU A O 1
ATOM 946 N N . MET A 1 127 ? -20.950 28.890 11.303 1.000 19.744 117 MET A N 1
ATOM 947 C CA . MET A 1 127 ? -20.082 28.841 12.452 1.000 21.373 117 MET A CA 1
ATOM 948 C C . MET A 1 127 ? -18.771 29.580 12.206 1.000 20.887 117 MET A C 1
ATOM 949 O O . MET A 1 127 ? -18.351 30.314 13.131 1.000 25.732 117 MET A O 1
ATOM 954 N N . GLU A 1 128 ? -18.169 29.426 11.032 1.000 21.305 118 GLU A N 1
ATOM 955 C CA . GLU A 1 128 ? -16.964 30.139 10.563 1.000 24.448 118 GLU A CA 1
ATOM 956 C C . GLU A 1 128 ? -17.238 31.650 10.616 1.000 27.026 118 GLU A C 1
ATOM 957 O O . GLU A 1 128 ? -16.419 32.397 11.152 1.000 28.269 118 GLU A O 1
ATOM 963 N N . GLN A 1 129 ? -18.450 32.070 10.219 1.000 25.211 119 GLN A N 1
ATOM 964 C CA . GLN A 1 129 ? -18.802 33.501 10.220 1.000 27.841 119 GLN A CA 1
ATOM 965 C C . GLN A 1 129 ? -19.194 34.032 11.603 1.000 31.099 119 GLN A C 1
ATOM 966 O O . GLN A 1 129 ? -19.369 35.238 11.752 1.000 34.689 119 GLN A O 1
ATOM 972 N N . GLY A 1 130 ? -19.373 33.178 12.621 1.000 28.790 120 GLY A N 1
ATOM 973 C CA . GLY A 1 130 ? -19.828 33.538 13.964 1.000 28.717 120 GLY A CA 1
ATOM 974 C C . GLY A 1 130 ? -21.329 33.733 14.184 1.000 29.984 120 GLY A C 1
ATOM 975 O O . GLY A 1 130 ? -21.738 34.233 15.234 1.000 36.290 120 GLY A O 1
ATOM 976 N N . PHE A 1 131 ? -22.199 33.344 13.255 1.000 23.833 121 PHE A N 1
ATOM 977 C CA . PHE A 1 131 ? -23.633 33.579 13.389 1.000 28.397 121 PHE A CA 1
ATOM 978 C C . PHE A 1 131 ? -24.391 32.391 13.998 1.000 31.190 121 PHE A C 1
ATOM 979 O O . PHE A 1 131 ? -25.620 32.418 14.201 1.000 30.426 121 PHE A O 1
ATOM 987 N N . VAL A 1 132 ? -23.682 31.257 14.076 1.000 27.182 122 VAL A N 1
ATOM 988 C CA . VAL A 1 132 ? -24.189 30.088 14.776 1.000 29.611 122 VAL A CA 1
ATOM 989 C C . VAL A 1 132 ? -23.110 29.733 15.775 1.000 26.850 122 VAL A C 1
ATOM 990 O O . VAL A 1 132 ? -21.929 29.795 15.449 1.000 29.016 122 VAL A O 1
ATOM 994 N N . ALA A 1 133 ? -23.575 29.324 16.971 1.000 27.949 123 ALA A N 1
ATOM 995 C CA . ALA A 1 133 ? -22.699 29.128 18.105 1.000 34.619 123 ALA A CA 1
ATOM 996 C C . ALA A 1 133 ? -21.583 28.181 17.701 1.000 33.043 123 ALA A C 1
ATOM 997 O O . ALA A 1 133 ? -21.832 27.026 17.279 1.000 31.585 123 ALA A O 1
ATOM 999 N N . PRO A 1 134 ? -20.336 28.660 17.829 1.000 31.048 124 PRO A N 1
ATOM 1000 C CA . PRO A 1 134 ? -19.160 27.912 17.362 1.000 34.230 124 PRO A CA 1
ATOM 1001 C C . PRO A 1 134 ? -18.774 26.910 18.443 1.000 36.059 124 PRO A C 1
ATOM 1002 O O . PRO A 1 134 ? -19.303 26.923 19.565 1.000 34.952 124 PRO A O 1
ATOM 1006 N N . ILE A 1 135 ? -17.838 26.023 18.096 1.000 34.447 125 ILE A N 1
ATOM 1007 C CA . ILE A 1 135 ? -17.259 25.181 19.124 1.000 28.961 125 ILE A CA 1
ATOM 1008 C C . ILE A 1 135 ? -16.593 26.135 20.117 1.000 32.607 125 ILE A C 1
ATOM 1009 O O . ILE A 1 135 ? -15.915 27.052 19.649 1.000 32.391 125 ILE A O 1
ATOM 1014 N N . PRO A 1 136 ? -16.720 25.925 21.458 1.000 33.012 126 PRO A N 1
ATOM 1015 C CA . PRO A 1 136 ? -16.144 26.838 22.460 1.000 35.923 126 PRO A CA 1
ATOM 1016 C C . PRO A 1 136 ? -14.670 27.094 22.163 1.000 38.198 126 PRO A C 1
ATOM 1017 O O . PRO A 1 136 ? -13.933 26.186 21.756 1.000 36.949 126 PRO A O 1
ATOM 1021 N N . ALA A 1 137 ? -14.233 28.354 22.351 1.000 34.573 127 ALA A N 1
ATOM 1022 C CA . ALA A 1 137 ? -12.863 28.699 22.018 1.000 32.265 127 ALA A CA 1
ATOM 1023 C C . ALA A 1 137 ? -11.934 27.932 22.963 1.000 35.004 127 ALA A C 1
ATOM 1024 O O . ALA A 1 137 ? -12.228 27.836 24.159 1.000 32.132 127 ALA A O 1
ATOM 1026 N N . GLY A 1 138 ? -10.859 27.377 22.389 1.000 32.649 128 GLY A N 1
ATOM 1027 C CA . GLY A 1 138 ? -9.834 26.615 23.098 1.000 33.324 128 GLY A CA 1
ATOM 1028 C C . GLY A 1 138 ? -10.305 25.217 23.515 1.000 29.874 128 GLY A C 1
ATOM 1029 O O . GLY A 1 138 ? -9.650 24.583 24.350 1.000 29.994 128 GLY A O 1
ATOM 1030 N N . TYR A 1 139 ? -11.417 24.722 22.943 1.000 29.256 129 TYR A N 1
ATOM 1031 C CA . TYR A 1 139 ? -11.951 23.396 23.283 1.000 28.436 129 TYR A CA 1
ATOM 1032 C C . TYR A 1 139 ? -10.898 22.311 23.032 1.000 22.219 129 TYR A C 1
ATOM 1033 O O . TYR A 1 139 ? -10.147 22.361 22.046 1.000 24.173 129 TYR A O 1
ATOM 1042 N N . GLN A 1 140 ? -10.774 21.438 24.048 1.000 21.854 130 GLN A N 1
ATOM 1043 C CA . GLN A 1 140 ? -9.856 20.291 23.969 1.000 22.181 130 GLN A CA 1
ATOM 1044 C C . GLN A 1 140 ? -10.713 19.032 23.910 1.000 20.998 130 GLN A C 1
ATOM 1045 O O . GLN A 1 140 ? -11.594 18.773 24.739 1.000 21.698 130 GLN A O 1
ATOM 1051 N N . LEU A 1 141 ? -10.392 18.180 22.930 1.000 21.227 131 LEU A N 1
ATOM 1052 C CA . LEU A 1 141 ? -11.075 16.891 22.809 1.000 20.087 131 LEU A CA 1
ATOM 1053 C C . LEU A 1 141 ? -10.743 15.951 23.983 1.000 19.642 131 LEU A C 1
ATOM 1054 O O . LEU A 1 141 ? -9.638 16.067 24.530 1.000 20.240 131 LEU A O 1
ATOM 1059 N N . SER A 1 142 ? -11.707 15.031 24.234 1.000 19.721 132 SER A N 1
ATOM 1060 C CA . SER A 1 142 ? -11.526 13.935 25.195 1.000 19.997 132 SER A CA 1
ATOM 1061 C C . SER A 1 142 ? -10.410 13.045 24.675 1.000 19.545 132 SER A C 1
ATOM 1062 O O . SER A 1 142 ? -9.987 13.130 23.494 1.000 19.946 132 SER A O 1
ATOM 1065 N N . ALA A 1 143 ? -9.918 12.158 25.545 1.000 20.470 133 ALA A N 1
ATOM 1066 C CA . ALA A 1 143 ? -8.820 11.271 25.188 1.000 19.598 133 ALA A CA 1
ATOM 1067 C C . ALA A 1 143 ? -9.252 10.356 24.042 1.000 16.073 133 ALA A C 1
ATOM 1068 O O . ALA A 1 143 ? -8.488 10.253 23.056 1.000 20.715 133 ALA A O 1
ATOM 1070 N N . ASN A 1 144 ? -10.493 9.823 24.140 1.000 18.391 134 ASN A N 1
ATOM 1071 C CA . ASN A 1 144 ? -10.930 8.933 23.060 1.000 19.519 134 ASN A CA 1
ATOM 1072 C C . ASN A 1 144 ? -11.101 9.722 21.756 1.000 19.052 134 ASN A C 1
ATOM 1073 O O . ASN A 1 144 ? -10.780 9.256 20.645 1.000 19.103 134 ASN A O 1
ATOM 1078 N N . ALA A 1 145 ? -11.561 10.972 21.869 1.000 18.642 135 ALA A N 1
ATOM 1079 C CA . ALA A 1 145 ? -11.857 11.728 20.661 1.000 15.937 135 ALA A CA 1
ATOM 1080 C C . ALA A 1 145 ? -10.580 12.187 19.970 1.000 17.408 135 ALA A C 1
ATOM 1081 O O . ALA A 1 145 ? -10.504 12.145 18.735 1.000 15.784 135 ALA A O 1
ATOM 1083 N N . ASN A 1 146 ? -9.541 12.547 20.691 1.000 17.255 136 ASN A N 1
ATOM 1084 C CA . ASN A 1 146 ? -8.334 12.967 20.045 1.000 17.761 136 ASN A CA 1
ATOM 1085 C C . ASN A 1 146 ? -7.748 11.817 19.212 1.000 18.349 136 ASN A C 1
ATOM 1086 O O . ASN A 1 146 ? -7.193 11.967 18.114 1.000 18.444 136 ASN A O 1
ATOM 1091 N N . ALA A 1 147 ? -7.855 10.582 19.741 1.000 17.150 137 ALA A N 1
ATOM 1092 C CA . ALA A 1 147 ? -7.310 9.457 18.993 1.000 17.003 137 ALA A CA 1
ATOM 1093 C C . ALA A 1 147 ? -8.181 9.141 17.766 1.000 13.749 137 ALA A C 1
ATOM 1094 O O . ALA A 1 147 ? -7.568 8.713 16.751 1.000 15.444 137 ALA A O 1
ATOM 1096 N N . VAL A 1 148 ? -9.486 9.297 17.854 1.000 14.506 138 VAL A N 1
ATOM 1097 C CA . VAL A 1 148 ? -10.347 9.126 16.695 1.000 14.369 138 VAL A CA 1
ATOM 1098 C C . VAL A 1 148 ? -9.937 10.128 15.609 1.000 16.207 138 VAL A C 1
ATOM 1099 O O . VAL A 1 148 ? -9.780 9.740 14.439 1.000 15.041 138 VAL A O 1
ATOM 1103 N N . LEU A 1 149 ? -9.720 11.403 16.007 1.000 14.993 139 LEU A N 1
ATOM 1104 C CA . LEU A 1 149 ? -9.338 12.361 14.957 1.000 15.690 139 LEU A CA 1
ATOM 1105 C C . LEU A 1 149 ? -8.006 12.005 14.335 1.000 15.389 139 LEU A C 1
ATOM 1106 O O . LEU A 1 149 ? -7.776 12.166 13.113 1.000 16.301 139 LEU A O 1
ATOM 1111 N N . ALA A 1 150 ? -7.025 11.583 15.159 1.000 14.854 140 ALA A N 1
ATOM 1112 C CA . ALA A 1 150 ? -5.736 11.190 14.626 1.000 14.962 140 ALA A CA 1
ATOM 1113 C C . ALA A 1 150 ? -5.912 10.076 13.581 1.000 16.160 140 ALA A C 1
ATOM 1114 O O . ALA A 1 150 ? -5.300 10.081 12.519 1.000 15.868 140 ALA A O 1
ATOM 1116 N N . THR A 1 151 ? -6.749 9.055 13.883 1.000 16.544 141 THR A N 1
ATOM 1117 C CA . THR A 1 151 ? -6.946 8.013 12.897 1.000 16.379 141 THR A CA 1
ATOM 1118 C C . THR A 1 151 ? -7.509 8.617 11.598 1.000 15.695 141 THR A C 1
ATOM 1119 O O . THR A 1 151 ? -7.014 8.258 10.536 1.000 16.119 141 THR A O 1
ATOM 1123 N N . ILE A 1 152 ? -8.530 9.469 11.716 1.000 15.020 142 ILE A N 1
ATOM 1124 C CA . ILE A 1 152 ? -9.137 10.065 10.522 1.000 15.120 142 ILE A CA 1
ATOM 1125 C C . ILE A 1 152 ? -8.090 10.769 9.676 1.000 16.976 142 ILE A C 1
ATOM 1126 O O . ILE A 1 152 ? -7.982 10.555 8.466 1.000 17.077 142 ILE A O 1
ATOM 1131 N N . GLN A 1 153 ? -7.204 11.529 10.340 1.000 16.901 143 GLN A N 1
ATOM 1132 C CA . GLN A 1 153 ? -6.282 12.363 9.579 1.000 16.679 143 GLN A CA 1
ATOM 1133 C C . GLN A 1 153 ? -5.176 11.534 8.971 1.000 17.729 143 GLN A C 1
ATOM 1134 O O . GLN A 1 153 ? -4.539 12.006 8.032 1.000 19.238 143 GLN A O 1
ATOM 1140 N N . GLY A 1 154 ? -4.979 10.275 9.378 1.000 15.526 144 GLY A N 1
ATOM 1141 C CA . GLY A 1 154 ? -4.037 9.352 8.772 1.000 16.889 144 GLY A CA 1
ATOM 1142 C C . GLY A 1 154 ? -4.597 8.587 7.541 1.000 15.747 144 GLY A C 1
ATOM 1143 O O . GLY A 1 154 ? -3.823 7.854 6.898 1.000 21.265 144 GLY A O 1
ATOM 1144 N N . LEU A 1 155 ? -5.916 8.727 7.303 1.000 16.593 145 LEU A N 1
ATOM 1145 C CA . LEU A 1 155 ? -6.518 7.960 6.208 1.000 18.265 145 LEU A CA 1
ATOM 1146 C C . LEU A 1 155 ? -6.334 8.713 4.897 1.000 19.844 145 LEU A C 1
ATOM 1147 O O . LEU A 1 155 ? -6.222 9.942 4.874 1.000 21.052 145 LEU A O 1
ATOM 1152 N N . GLU A 1 156 ? -6.471 7.934 3.825 1.000 20.935 146 GLU A N 1
ATOM 1153 C CA . GLU A 1 156 ? -6.557 8.493 2.470 1.000 22.468 146 GLU A CA 1
ATOM 1154 C C . GLU A 1 156 ? -7.770 9.429 2.359 1.000 18.643 146 GLU A C 1
ATOM 1155 O O . GLU A 1 156 ? -8.787 9.251 3.071 1.000 16.307 146 GLU A O 1
ATOM 1161 N N . SER A 1 157 ? -7.745 10.470 1.487 1.000 17.433 147 SER A N 1
ATOM 1162 C CA . SER A 1 157 ? -8.830 11.420 1.444 1.000 18.136 147 SER A CA 1
ATOM 1163 C C . SER A 1 157 ? -10.180 10.717 1.168 1.000 15.601 147 SER A C 1
ATOM 1164 O O . SER A 1 157 ? -11.196 11.136 1.660 1.000 17.304 147 SER A O 1
ATOM 1167 N N . GLY A 1 158 ? -10.154 9.670 0.291 1.000 17.932 148 GLY A N 1
ATOM 1168 C CA . GLY A 1 158 ? -11.404 8.982 -0.053 1.000 16.248 148 GLY A CA 1
ATOM 1169 C C . GLY A 1 158 ? -12.038 8.333 1.179 1.000 16.035 148 GLY A C 1
ATOM 1170 O O . GLY A 1 158 ? -13.251 8.271 1.276 1.000 16.180 148 GLY A O 1
ATOM 1171 N N . GLN A 1 159 ? -11.185 7.865 2.088 1.000 15.340 149 GLN A N 1
ATOM 1172 C CA . GLN A 1 159 ? -11.680 7.283 3.343 1.000 14.775 149 GLN A CA 1
ATOM 1173 C C . GLN A 1 159 ? -12.153 8.367 4.324 1.000 14.614 149 GLN A C 1
ATOM 1174 O O . GLN A 1 159 ? -13.162 8.224 5.000 1.000 15.091 149 GLN A O 1
ATOM 1180 N N A GLN A 1 160 ? -11.351 9.437 4.376 0.500 14.320 150 GLN A N 1
ATOM 1181 N N B GLN A 1 160 ? -11.481 9.537 4.361 0.500 14.223 150 GLN A N 1
ATOM 1182 C CA A GLN A 1 160 ? -11.683 10.593 5.192 0.500 14.755 150 GLN A CA 1
ATOM 1183 C CA B GLN A 1 160 ? -11.905 10.608 5.269 0.500 14.029 150 GLN A CA 1
ATOM 1184 C C A GLN A 1 160 ? -13.098 11.113 4.895 0.500 14.609 150 GLN A C 1
ATOM 1185 C C B GLN A 1 160 ? -13.297 11.095 4.913 0.500 14.063 150 GLN A C 1
ATOM 1186 O O A GLN A 1 160 ? -13.862 11.350 5.819 0.500 15.674 150 GLN A O 1
ATOM 1187 O O B GLN A 1 160 ? -14.169 11.308 5.766 0.500 14.608 150 GLN A O 1
ATOM 1198 N N . ILE A 1 161 ? -13.460 11.328 3.596 1.000 15.802 151 ILE A N 1
ATOM 1199 C CA . ILE A 1 161 ? -14.740 11.888 3.212 1.000 15.564 151 ILE A CA 1
ATOM 1200 C C . ILE A 1 161 ? -15.871 10.892 3.457 1.000 14.434 151 ILE A C 1
ATOM 1201 O O . ILE A 1 161 ? -16.994 11.282 3.738 1.000 15.219 151 ILE A O 1
ATOM 1206 N N . THR A 1 162 ? -15.525 9.584 3.439 1.000 14.221 152 THR A N 1
ATOM 1207 C CA . THR A 1 162 ? -16.557 8.598 3.718 1.000 12.994 152 THR A CA 1
ATOM 1208 C C . THR A 1 162 ? -16.894 8.534 5.210 1.000 14.432 152 THR A C 1
ATOM 1209 O O . THR A 1 162 ? -18.064 8.435 5.566 1.000 15.226 152 THR A O 1
ATOM 1213 N N . VAL A 1 163 ? -15.878 8.678 6.055 1.000 13.532 153 VAL A N 1
ATOM 1214 C CA . VAL A 1 163 ? -16.126 8.814 7.491 1.000 15.028 153 VAL A CA 1
ATOM 1215 C C . VAL A 1 163 ? -17.012 10.028 7.774 1.000 15.266 153 VAL A C 1
ATOM 1216 O O . VAL A 1 163 ? -18.012 9.895 8.481 1.000 15.409 153 VAL A O 1
ATOM 1220 N N . LEU A 1 164 ? -16.698 11.185 7.143 1.000 15.457 154 LEU A N 1
ATOM 1221 C CA . LEU A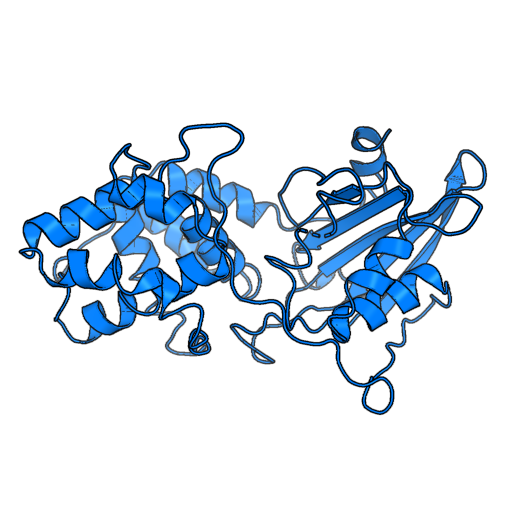 1 164 ? -17.513 12.376 7.432 1.000 18.344 154 LEU A CA 1
ATOM 1222 C C . LEU A 1 164 ? -18.941 12.163 6.965 1.000 15.575 154 LEU A C 1
ATOM 1223 O O . LEU A 1 164 ? -19.901 12.480 7.686 1.000 16.898 154 LEU A O 1
ATOM 1228 N N . ARG A 1 165 ? -19.158 11.612 5.761 1.000 14.986 155 ARG A N 1
ATOM 1229 C CA . ARG A 1 165 ? -20.509 11.413 5.272 1.000 15.330 155 ARG A CA 1
ATOM 1230 C C . ARG A 1 165 ? -21.270 10.486 6.199 1.000 15.268 155 ARG A C 1
ATOM 1231 O O . ARG A 1 165 ? -22.445 10.716 6.507 1.000 16.561 155 ARG A O 1
ATOM 1239 N N . ASN A 1 166 ? -20.610 9.398 6.628 1.000 16.498 156 ASN A N 1
ATOM 1240 C CA . ASN A 1 166 ? -21.317 8.422 7.431 1.000 18.151 156 ASN A CA 1
ATOM 1241 C C . ASN A 1 166 ? -21.673 9.018 8.791 1.000 17.692 156 ASN A C 1
ATOM 1242 O O . ASN A 1 166 ? -22.799 8.766 9.276 1.000 18.688 156 ASN A O 1
ATOM 1247 N N . ALA A 1 167 ? -20.796 9.835 9.347 1.000 16.672 157 ALA A N 1
ATOM 1248 C CA . ALA A 1 167 ? -21.159 10.533 10.604 1.000 19.797 157 ALA A CA 1
ATOM 1249 C C . ALA A 1 167 ? -22.377 11.437 10.384 1.000 18.888 157 ALA A C 1
ATOM 1250 O O . ALA A 1 167 ? -23.282 11.505 11.230 1.000 20.590 157 ALA A O 1
ATOM 1252 N N . VAL A 1 168 ? -22.430 12.163 9.253 1.000 17.779 158 VAL A N 1
ATOM 1253 C CA . VAL A 1 168 ? -23.564 13.042 8.993 1.000 16.752 158 VAL A CA 1
ATOM 1254 C C . VAL A 1 168 ? -24.837 12.231 8.845 1.000 16.819 158 VAL A C 1
ATOM 1255 O O . VAL A 1 168 ? -25.904 12.586 9.366 1.000 17.728 158 VAL A O 1
ATOM 1259 N N . VAL A 1 169 ? -24.785 11.167 8.066 1.000 17.912 159 VAL A N 1
ATOM 1260 C CA . VAL A 1 169 ? -26.008 10.427 7.772 1.000 17.941 159 VAL A CA 1
ATOM 1261 C C . VAL A 1 169 ? -26.548 9.757 9.026 1.000 19.022 159 VAL A C 1
ATOM 1262 O O . VAL A 1 169 ? -27.789 9.651 9.125 1.000 20.372 159 VAL A O 1
ATOM 1266 N N . ASP A 1 170 ? -25.668 9.406 9.965 1.000 17.622 160 ASP A N 1
ATOM 1267 C CA . ASP A 1 170 ? -26.087 8.682 11.167 1.000 20.758 160 ASP A CA 1
ATOM 1268 C C . ASP A 1 170 ? -26.895 9.555 12.137 1.000 20.859 160 ASP A C 1
ATOM 1269 O O . ASP A 1 170 ? -27.501 9.024 13.063 1.000 22.291 160 ASP A O 1
ATOM 1274 N N . MET A 1 171 ? -26.850 10.887 12.012 1.000 18.329 161 MET A N 1
ATOM 1275 C CA . MET A 1 171 ? -27.451 11.764 13.017 1.000 19.280 161 MET A CA 1
ATOM 1276 C C . MET A 1 171 ? -28.968 11.777 12.858 1.000 17.070 161 MET A C 1
ATOM 1277 O O . MET A 1 171 ? -29.557 11.384 11.857 1.000 19.444 161 MET A O 1
ATOM 1282 N N . GLY A 1 172 ? -29.637 12.311 13.898 1.000 18.464 162 GLY A N 1
ATOM 1283 C CA . GLY A 1 172 ? -31.091 12.442 13.808 1.000 20.373 162 GLY A CA 1
ATOM 1284 C C . GLY A 1 172 ? -31.834 11.234 14.385 1.000 21.757 162 GLY A C 1
ATOM 1285 O O . GLY A 1 172 ? -31.199 10.342 14.964 1.000 22.242 162 GLY A O 1
ATOM 1286 N N . PHE A 1 173 ? -33.148 11.212 14.183 1.000 22.456 163 PHE A N 1
ATOM 1287 C CA . PHE A 1 173 ? -33.961 10.182 14.839 1.000 22.949 163 PHE A CA 1
ATOM 1288 C C . PHE A 1 173 ? -35.024 9.665 13.878 1.000 25.840 163 PHE A C 1
ATOM 1289 O O . PHE A 1 173 ? -35.898 10.401 13.401 1.000 28.409 163 PHE A O 1
ATOM 1297 N N . THR A 1 174 ? -34.978 8.353 13.611 1.000 34.088 164 THR A N 1
ATOM 1298 C CA . THR A 1 174 ? -36.025 7.748 12.790 1.000 40.360 164 THR A CA 1
ATOM 1299 C C . THR A 1 174 ? -37.072 7.067 13.671 1.000 43.296 164 THR A C 1
ATOM 1300 O O . THR A 1 174 ? -36.738 6.103 14.354 1.000 45.617 164 THR A O 1
ATOM 1304 N N . ALA A 1 175 ? -38.315 7.585 13.645 1.000 47.273 165 ALA A N 1
ATOM 1305 C CA . ALA A 1 175 ? -39.470 6.924 14.254 1.000 57.899 165 ALA A CA 1
ATOM 1306 C C . ALA A 1 175 ? -40.420 6.430 13.164 1.000 68.177 165 ALA A C 1
ATOM 1307 O O . ALA A 1 175 ? -41.116 7.233 12.536 1.000 73.796 165 ALA A O 1
ATOM 1309 N N . GLY A 1 176 ? -40.436 5.107 12.935 1.000 69.841 166 GLY A N 1
ATOM 1310 C CA . GLY A 1 176 ? -41.369 4.547 11.971 1.000 77.765 166 GLY A CA 1
ATOM 1311 C C . GLY A 1 176 ? -40.678 3.803 10.826 1.000 84.111 166 GLY A C 1
ATOM 1312 O O . GLY A 1 176 ? -39.473 3.968 10.592 1.000 88.032 166 GLY A O 1
ATOM 1313 N N . LYS A 1 177 ? -41.484 3.002 10.114 1.000 82.795 167 LYS A N 1
ATOM 1314 C CA . LYS A 1 177 ? -41.018 2.116 9.059 1.000 82.385 167 LYS A CA 1
ATOM 1315 C C . LYS A 1 177 ? -41.214 2.789 7.702 1.000 86.173 167 LYS A C 1
ATOM 1316 O O . LYS A 1 177 ? -40.356 2.691 6.829 1.000 87.174 167 LYS A O 1
ATOM 1318 N N . ASP A 1 178 ? -42.351 3.474 7.530 1.000 87.915 168 ASP A N 1
A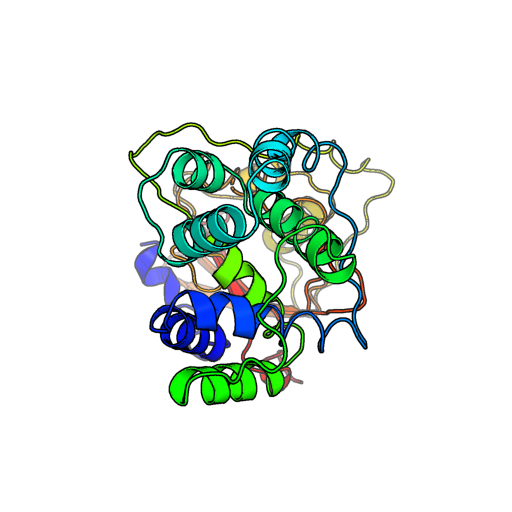TOM 1319 C CA . ASP A 1 178 ? -42.658 4.119 6.265 1.000 82.205 168 ASP A CA 1
ATOM 1320 C C . ASP A 1 178 ? -42.888 5.613 6.491 1.000 82.760 168 ASP A C 1
ATOM 1321 O O . ASP A 1 178 ? -43.920 6.146 6.085 1.000 89.566 168 ASP A O 1
ATOM 1323 N N . GLY A 1 179 ? -41.916 6.279 7.137 1.000 76.071 169 GLY A N 1
ATOM 1324 C CA . GLY A 1 179 ? -41.917 7.730 7.275 1.000 64.887 169 GLY A CA 1
ATOM 1325 C C . GLY A 1 179 ? -41.612 8.423 5.945 1.000 61.474 169 GLY A C 1
ATOM 1326 O O . GLY A 1 179 ? -41.052 7.792 5.042 1.000 58.653 169 GLY A O 1
ATOM 1327 N N . LYS A 1 180 ? -41.984 9.712 5.825 1.000 56.585 170 LYS A N 1
ATOM 1328 C CA . LYS A 1 180 ? -41.753 10.465 4.596 1.000 48.610 170 LYS A CA 1
ATOM 1329 C C . LYS A 1 180 ? -40.254 10.497 4.278 1.000 42.333 170 LYS A C 1
ATOM 1330 O O . LYS A 1 180 ? -39.425 10.520 5.186 1.000 45.996 170 LYS A O 1
ATOM 1332 N N . ARG A 1 181 ? -39.921 10.416 2.982 0.990 37.396 171 ARG A N 1
ATOM 1333 C CA . ARG A 1 181 ? -38.546 10.491 2.506 0.990 31.580 171 ARG A CA 1
ATOM 1334 C C . ARG A 1 181 ? -38.444 11.739 1.640 0.990 28.082 171 ARG A C 1
ATOM 1335 O O . ARG A 1 181 ? -39.236 11.904 0.721 0.990 34.720 171 ARG A O 1
ATOM 1343 N N A ILE A 1 182 ? -37.544 12.647 1.991 0.500 25.390 172 ILE A N 1
ATOM 1344 N N B ILE A 1 182 ? -37.450 12.598 1.916 0.500 23.516 172 ILE A N 1
ATOM 1345 C CA A ILE A 1 182 ? -37.382 13.805 1.138 0.500 23.913 172 ILE A CA 1
ATOM 1346 C CA B ILE A 1 182 ? -37.279 13.903 1.282 0.500 21.922 172 ILE A CA 1
ATOM 1347 C C A ILE A 1 182 ? -36.025 13.639 0.469 0.500 24.468 172 ILE A C 1
ATOM 1348 C C B ILE A 1 182 ? -35.944 13.886 0.523 0.500 23.063 172 ILE A C 1
ATOM 1349 O O A ILE A 1 182 ? -35.069 13.228 1.123 0.500 25.738 172 ILE A O 1
ATOM 1350 O O B ILE A 1 182 ? -34.894 13.838 1.182 0.500 20.253 172 ILE A O 1
ATOM 1359 N N . ALA A 1 183 ? -35.977 13.934 -0.827 1.000 22.545 173 ALA A N 1
ATOM 1360 C CA . ALA A 1 183 ? -34.743 13.872 -1.606 1.000 23.796 173 ALA A CA 1
ATOM 1361 C C . ALA A 1 183 ? -34.739 14.992 -2.641 1.000 24.273 173 ALA A C 1
ATOM 1362 O O . ALA A 1 183 ? -35.778 15.572 -2.912 1.000 25.129 173 ALA A O 1
ATOM 1364 N N . GLU A 1 184 ? -33.583 15.222 -3.271 1.000 24.536 174 GLU A N 1
ATOM 1365 C CA . GLU A 1 184 ? -33.504 16.212 -4.336 1.000 23.115 174 GLU A CA 1
ATOM 1366 C C . GLU A 1 184 ? -34.257 15.715 -5.570 1.000 23.086 174 GLU A C 1
ATOM 1367 O O . GLU A 1 184 ? -34.426 14.528 -5.809 1.000 24.885 174 GLU A O 1
ATOM 1373 N N . PRO A 1 185 ? -34.698 16.631 -6.453 1.000 25.603 175 PRO A N 1
ATOM 1374 C CA . PRO A 1 185 ? -35.364 16.191 -7.672 1.000 25.455 175 PRO A CA 1
ATOM 1375 C C . PRO A 1 185 ? -34.412 15.363 -8.538 1.000 25.278 175 PRO A C 1
ATOM 1376 O O . PRO A 1 185 ? -33.186 15.546 -8.531 1.000 26.030 175 PRO A O 1
ATOM 1380 N N . VAL A 1 186 ? -34.981 14.442 -9.308 1.000 26.400 176 VAL A N 1
ATOM 1381 C CA . VAL A 1 186 ? -34.184 13.633 -10.223 1.000 23.765 176 VAL A CA 1
ATOM 1382 C C . VAL A 1 186 ? -33.784 14.414 -11.474 1.000 30.895 176 VAL A C 1
ATOM 1383 O O . VAL A 1 186 ? -34.649 14.935 -12.165 1.000 33.520 176 VAL A O 1
ATOM 1387 N N . VAL A 1 187 ? -32.483 14.445 -11.767 1.000 29.058 177 VAL A N 1
ATOM 1388 C CA . VAL A 1 187 ? -31.876 15.137 -12.905 1.000 31.083 177 VAL A CA 1
ATOM 1389 C C . VAL A 1 187 ? -32.304 14.402 -14.183 1.000 32.714 177 VAL A C 1
ATOM 1390 O O . VAL A 1 187 ? -32.478 13.187 -14.189 1.000 34.589 177 VAL A O 1
ATOM 1394 N N . PRO A 1 188 ? -32.462 15.068 -15.350 1.000 34.995 178 PRO A N 1
ATOM 1395 C CA . PRO A 1 188 ? -32.834 14.334 -16.558 1.000 32.570 178 PRO A CA 1
ATOM 1396 C C . PRO A 1 188 ? -31.594 13.547 -16.986 1.000 31.773 178 PRO A C 1
ATOM 1397 O O . PRO A 1 188 ? -30.474 14.022 -16.764 1.000 31.266 178 PRO A O 1
ATOM 1401 N N . PRO A 1 189 ? -31.720 12.312 -17.543 1.000 27.038 179 PRO A N 1
ATOM 1402 C CA . PRO A 1 189 ? -30.558 11.573 -18.038 1.000 28.772 179 PRO A CA 1
ATOM 1403 C C . PRO A 1 189 ? -29.764 12.344 -19.088 1.000 33.177 179 PRO A C 1
ATOM 1404 O O . PRO A 1 189 ? -30.316 13.206 -19.771 1.000 35.132 179 PRO A O 1
ATOM 1408 N N . GLN A 1 190 ? -28.467 12.060 -19.198 1.000 27.155 180 GLN A N 1
ATOM 1409 C CA . GLN A 1 190 ? -27.622 12.774 -20.143 1.000 33.263 180 GLN A CA 1
ATOM 1410 C C . GLN A 1 190 ? -28.088 12.433 -21.559 1.000 33.468 180 GLN A C 1
ATOM 1411 O O . GLN A 1 190 ? -28.394 11.278 -21.847 1.000 34.137 180 GLN A O 1
ATOM 1417 N N . ASP A 1 191 ? -28.107 13.436 -22.457 1.000 44.161 181 ASP A N 1
ATOM 1418 C CA . ASP A 1 191 ? -28.492 13.118 -23.830 1.000 49.360 181 ASP A CA 1
ATOM 1419 C C . ASP A 1 191 ? -27.515 12.099 -24.413 1.000 46.707 181 ASP A C 1
ATOM 1420 O O . ASP A 1 191 ? -26.309 12.148 -24.142 1.000 39.114 181 ASP A O 1
ATOM 1425 N N . THR A 1 192 ? -28.077 11.158 -25.178 1.000 46.995 182 THR A N 1
ATOM 1426 C CA . THR A 1 192 ? -27.395 9.968 -25.661 1.000 51.667 182 THR A CA 1
ATOM 1427 C C . THR A 1 192 ? -26.150 10.351 -26.468 1.000 52.162 182 THR A C 1
ATOM 1428 O O . THR A 1 192 ? -25.140 9.654 -26.405 1.000 53.847 182 THR A O 1
ATOM 1432 N N . ALA A 1 193 ? -26.227 11.483 -27.185 1.000 56.862 183 ALA A N 1
ATOM 1433 C CA . ALA A 1 193 ? -25.184 11.968 -28.081 1.000 59.860 183 ALA A CA 1
ATOM 1434 C C . ALA A 1 193 ? -23.905 12.309 -27.318 1.000 59.585 183 ALA A C 1
ATOM 1435 O O . ALA A 1 193 ? -22.804 12.036 -27.794 1.000 62.472 183 ALA A O 1
ATOM 1437 N N . SER A 1 194 ? -24.056 12.923 -26.140 1.000 51.407 184 SER A N 1
ATOM 1438 C CA . SER A 1 194 ? -22.910 13.433 -25.405 1.000 48.424 184 SER A CA 1
ATOM 1439 C C . SER A 1 194 ? -22.360 12.417 -24.397 1.000 48.774 184 SER A C 1
ATOM 1440 O O . SER A 1 194 ? -21.472 12.766 -23.620 1.000 49.228 184 SER A O 1
ATOM 1443 N N . ARG A 1 195 ? -22.866 11.174 -24.407 1.000 43.094 185 ARG A N 1
ATOM 1444 C CA . ARG A 1 195 ? -22.461 10.194 -23.398 1.000 40.708 185 ARG A CA 1
ATOM 1445 C C . ARG A 1 195 ? -21.111 9.593 -23.762 1.000 44.152 185 ARG A C 1
ATOM 1446 O O . ARG A 1 195 ? -20.866 9.269 -24.917 1.000 47.387 185 ARG A O 1
ATOM 1454 N N . THR A 1 196 ? -20.252 9.455 -22.751 1.000 44.601 186 THR A N 1
ATOM 1455 C CA . THR A 1 196 ? -18.965 8.792 -22.885 1.000 48.146 186 THR A CA 1
ATOM 1456 C C . THR A 1 196 ? -19.187 7.310 -22.615 1.000 40.026 186 THR A C 1
ATOM 1457 O O . THR A 1 196 ? -20.201 6.942 -22.015 1.000 42.869 186 THR A O 1
ATOM 1461 N N . LYS A 1 197 ? -18.259 6.458 -23.069 1.000 32.993 187 LYS A N 1
ATOM 1462 C CA . LYS A 1 197 ? -18.306 5.043 -22.769 1.000 31.621 187 LYS A CA 1
ATOM 1463 C C . LYS A 1 197 ? -17.043 4.652 -22.018 1.000 29.286 187 LYS A C 1
ATOM 1464 O O . LYS A 1 197 ? -15.938 5.055 -22.388 1.000 32.178 187 LYS A O 1
ATOM 1470 N N . VAL A 1 198 ? -17.202 3.833 -20.975 1.000 25.472 188 VAL A N 1
ATOM 1471 C CA . VAL A 1 198 ? -16.018 3.375 -20.271 1.000 25.277 188 VAL A CA 1
ATOM 1472 C C . VAL A 1 198 ? -15.308 2.299 -21.080 1.000 26.008 188 VAL A C 1
ATOM 1473 O O . VAL A 1 198 ? -15.910 1.607 -21.900 1.000 26.591 188 VAL A O 1
ATOM 1477 N N . SER A 1 199 ? -14.023 2.110 -20.753 1.000 28.665 189 SER A N 1
ATOM 1478 C CA . SER A 1 199 ? -13.246 0.983 -21.226 1.000 27.394 189 SER A CA 1
ATOM 1479 C C . SER A 1 199 ? -12.653 0.265 -20.024 1.000 25.199 189 SER A C 1
ATOM 1480 O O . SER A 1 199 ? -12.023 0.938 -19.212 1.000 32.039 189 SER A O 1
ATOM 1483 N N . ILE A 1 200 ? -12.712 -1.058 -19.982 1.000 22.558 190 ILE A N 1
ATOM 1484 C CA . ILE A 1 200 ? -12.211 -1.791 -18.819 1.000 21.965 190 ILE A CA 1
ATOM 1485 C C . ILE A 1 200 ? -11.285 -2.878 -19.324 1.000 24.006 190 ILE A C 1
ATOM 1486 O O . ILE A 1 200 ? -11.708 -3.788 -20.030 1.000 23.454 190 ILE A O 1
ATOM 1491 N N A GLU A 1 201 ? -10.039 -2.834 -18.869 0.500 21.015 191 GLU A N 1
ATOM 1492 N N B GLU A 1 201 ? -10.002 -2.755 -18.985 0.500 21.963 191 GLU A N 1
ATOM 1493 C CA A GLU A 1 201 ? -9.107 -3.869 -19.264 0.500 21.613 191 GLU A CA 1
ATOM 1494 C CA B GLU A 1 201 ? -9.045 -3.761 -19.422 0.500 23.162 191 GLU A CA 1
ATOM 1495 C C A GLU A 1 201 ? -9.633 -5.241 -18.901 0.500 22.236 191 GLU A C 1
ATOM 1496 C C B GLU A 1 201 ? -9.580 -5.117 -18.985 0.500 21.011 191 GLU A C 1
ATOM 1497 O O A GLU A 1 201 ? -9.972 -5.543 -17.760 0.500 21.949 191 GLU A O 1
ATOM 1498 O O B GLU A 1 201 ? -9.965 -5.226 -17.827 0.500 22.314 191 GLU A O 1
ATOM 1509 N N . GLY A 1 202 ? -9.674 -6.126 -19.887 1.000 21.585 192 GLY A N 1
ATOM 1510 C CA . GLY A 1 202 ? -10.063 -7.470 -19.548 1.000 20.186 192 GLY A CA 1
ATOM 1511 C C . GLY A 1 202 ? -11.576 -7.717 -19.627 1.000 23.615 192 GLY A C 1
ATOM 1512 O O . GLY A 1 202 ? -11.979 -8.858 -19.618 1.000 24.039 192 GLY A O 1
ATOM 1513 N N . VAL A 1 203 ? -12.396 -6.655 -19.647 1.000 21.756 193 VAL A N 1
ATOM 1514 C CA . VAL A 1 203 ? -13.837 -6.861 -19.466 1.000 24.060 193 VAL A CA 1
ATOM 1515 C C . VAL A 1 203 ? -14.601 -6.235 -20.623 1.000 23.644 193 VAL A C 1
ATOM 1516 O O . VAL A 1 203 ? -14.697 -5.026 -20.740 1.000 25.451 193 VAL A O 1
ATOM 1520 N N . THR A 1 204 ? -15.258 -7.122 -21.406 1.000 25.268 194 THR A N 1
ATOM 1521 C CA . THR A 1 204 ? -16.113 -6.735 -22.515 1.000 27.937 194 THR A CA 1
ATOM 1522 C C . THR A 1 204 ? -17.583 -7.021 -22.175 1.000 26.524 194 THR A C 1
ATOM 1523 O O . THR A 1 204 ? -18.459 -6.728 -23.006 1.000 27.677 194 THR A O 1
ATOM 1527 N N . ASN A 1 205 ? -17.830 -7.629 -20.993 1.000 24.873 195 ASN A N 1
ATOM 1528 C CA . ASN A 1 205 ? -19.192 -8.021 -20.601 1.000 22.653 195 ASN A CA 1
ATOM 1529 C C . ASN A 1 205 ? -20.154 -6.835 -20.748 1.000 23.104 195 ASN A C 1
ATOM 1530 O O . ASN A 1 205 ? -20.005 -5.774 -20.147 1.000 21.506 195 ASN A O 1
ATOM 1535 N N . ALA A 1 206 ? -21.243 -7.006 -21.551 1.000 22.229 196 ALA A N 1
ATOM 1536 C CA . ALA A 1 206 ? -22.085 -5.869 -21.882 1.000 20.820 196 ALA A CA 1
ATOM 1537 C C . ALA A 1 206 ? -22.908 -5.387 -20.674 1.000 17.931 196 ALA A C 1
ATOM 1538 O O . ALA A 1 206 ? -23.172 -4.209 -20.619 1.000 21.979 196 ALA A O 1
ATOM 1540 N N . THR A 1 207 ? -23.270 -6.304 -19.774 1.000 18.894 197 THR A N 1
ATOM 1541 C CA . THR A 1 207 ? -24.024 -5.891 -18.581 1.000 17.717 197 THR A CA 1
ATOM 1542 C C . THR A 1 207 ? -23.168 -4.977 -17.659 1.000 19.390 197 THR A C 1
ATOM 1543 O O . THR A 1 207 ? -23.602 -3.884 -17.303 1.000 19.743 197 THR A O 1
ATOM 1547 N N . VAL A 1 208 ? -21.884 -5.351 -17.469 1.000 19.360 198 VAL A N 1
ATOM 1548 C CA . VAL A 1 208 ? -20.986 -4.492 -16.685 1.000 19.162 198 VAL A CA 1
ATOM 1549 C C . VAL A 1 208 ? -20.753 -3.152 -17.350 1.000 19.342 198 VAL A C 1
ATOM 1550 O O . VAL A 1 208 ? -20.843 -2.087 -16.753 1.000 18.591 198 VAL A O 1
ATOM 1554 N N . LEU A 1 209 ? -20.479 -3.161 -18.682 1.000 19.085 199 LEU A N 1
ATOM 1555 C CA . LEU A 1 209 ? -20.251 -1.925 -19.355 1.000 19.349 199 LEU A CA 1
ATOM 1556 C C . LEU A 1 209 ? -21.498 -1.029 -19.332 1.000 19.425 199 LEU A C 1
ATOM 1557 O O . LEU A 1 209 ? -21.410 0.180 -19.214 1.000 20.788 199 LEU A O 1
ATOM 1562 N N . ASN A 1 210 ? -22.674 -1.656 -19.533 1.000 20.826 200 ASN A N 1
ATOM 1563 C CA . ASN A 1 210 ? -23.896 -0.868 -19.547 1.000 21.709 200 ASN A CA 1
ATOM 1564 C C . ASN A 1 210 ? -24.252 -0.339 -18.143 1.000 18.008 200 ASN A C 1
ATOM 1565 O O . ASN A 1 210 ? -24.840 0.723 -18.034 1.000 19.278 200 ASN A O 1
ATOM 1570 N N . TYR A 1 211 ? -23.869 -1.109 -17.126 1.000 19.770 201 TYR A N 1
ATOM 1571 C CA . TYR A 1 211 ? -24.028 -0.627 -15.750 1.000 17.434 201 TYR A CA 1
ATOM 1572 C C . TYR A 1 211 ? -23.276 0.685 -15.559 1.000 18.374 201 TYR A C 1
ATOM 1573 O O . TYR A 1 211 ? -23.790 1.714 -15.101 1.000 18.624 201 TYR A O 1
ATOM 1582 N N . MET A 1 212 ? -21.984 0.616 -15.940 1.000 17.774 202 MET A N 1
ATOM 1583 C CA . MET A 1 212 ? -21.140 1.774 -15.700 1.000 18.951 202 MET A CA 1
ATOM 1584 C C . MET A 1 212 ? -21.571 3.008 -16.501 1.000 17.588 202 MET A C 1
ATOM 1585 O O . MET A 1 212 ? -21.669 4.106 -16.034 1.000 19.452 202 MET A O 1
ATOM 1590 N N . ASP A 1 213 ? -21.905 2.741 -17.783 1.000 19.686 203 ASP A N 1
ATOM 1591 C CA . ASP A 1 213 ? -22.269 3.810 -18.694 1.000 19.950 203 ASP A CA 1
ATOM 1592 C C . ASP A 1 213 ? -23.626 4.454 -18.351 1.000 18.675 203 ASP A C 1
ATOM 1593 O O . ASP A 1 213 ? -23.764 5.644 -18.403 1.000 20.251 203 ASP A O 1
ATOM 1598 N N . ASN A 1 214 ? -24.611 3.627 -17.953 1.000 19.268 204 ASN A N 1
ATOM 1599 C CA . ASN A 1 214 ? -25.900 4.172 -17.551 1.000 19.603 204 ASN A CA 1
ATOM 1600 C C . ASN A 1 214 ? -25.799 4.963 -16.242 1.000 19.318 204 ASN A C 1
ATOM 1601 O O . ASN A 1 214 ? -26.410 6.001 -16.098 1.000 21.286 204 ASN A O 1
ATOM 1606 N N . LEU A 1 215 ? -24.989 4.470 -15.282 1.000 19.949 205 LEU A N 1
ATOM 1607 C CA . LEU A 1 215 ? -24.858 5.251 -14.056 1.000 20.083 205 LEU A CA 1
ATOM 1608 C C . LEU A 1 215 ? -24.185 6.600 -14.321 1.000 17.401 205 LEU A C 1
ATOM 1609 O O . LEU A 1 215 ? -24.575 7.628 -13.807 1.000 19.289 205 LEU A O 1
ATOM 1614 N N . ASN A 1 216 ? -23.143 6.591 -15.166 1.000 19.299 206 ASN A N 1
ATOM 1615 C CA . ASN A 1 216 ? -22.446 7.829 -15.482 1.000 19.270 206 ASN A CA 1
ATOM 1616 C C . ASN A 1 216 ? -23.341 8.837 -16.216 1.000 22.168 206 ASN A C 1
ATOM 1617 O O . ASN A 1 216 ? -23.067 10.043 -16.222 1.000 25.046 206 ASN A O 1
ATOM 1622 N N . ALA A 1 217 ? -24.399 8.320 -16.862 1.000 21.344 207 ALA A N 1
ATOM 1623 C CA . ALA A 1 217 ? -25.335 9.167 -17.602 1.000 24.270 207 ALA A CA 1
ATOM 1624 C C . ALA A 1 217 ? -26.563 9.533 -16.775 1.000 23.490 207 ALA A C 1
ATOM 1625 O O . ALA A 1 217 ? -27.476 10.193 -17.266 1.000 22.014 207 ALA A O 1
ATOM 1627 N N . ASN A 1 218 ? -26.628 9.084 -15.500 1.000 21.875 208 ASN A N 1
ATOM 1628 C CA . ASN A 1 218 ? -27.810 9.277 -14.651 1.000 22.743 208 ASN A CA 1
ATOM 1629 C C . ASN A 1 218 ? -29.049 8.629 -15.285 1.000 22.164 208 ASN A C 1
ATOM 1630 O O . ASN A 1 218 ? -30.173 9.127 -15.039 1.000 23.134 208 ASN A O 1
ATOM 1635 N N . ASP A 1 219 ? -28.837 7.516 -16.013 1.000 20.240 209 ASP A N 1
ATOM 1636 C CA . ASP A 1 219 ? -29.945 6.853 -16.718 1.000 19.993 209 ASP A CA 1
ATOM 1637 C C . ASP A 1 219 ? -30.475 5.699 -15.890 1.000 20.571 209 ASP A C 1
ATOM 1638 O O . ASP A 1 219 ? -30.193 4.552 -16.158 1.000 21.119 209 ASP A O 1
ATOM 1643 N N . PHE A 1 220 ? -31.156 6.054 -14.781 1.000 20.575 210 PHE A N 1
ATOM 1644 C CA . PHE A 1 220 ? -31.557 5.050 -13.803 1.000 20.788 210 PHE A CA 1
ATOM 1645 C C . PHE A 1 220 ? -32.603 4.042 -14.291 1.000 19.877 210 PHE A C 1
ATOM 1646 O O . PHE A 1 220 ? -32.581 2.909 -13.883 1.000 20.668 210 PHE A O 1
ATOM 1654 N N . ASP A 1 221 ? -33.497 4.518 -15.167 1.000 23.990 211 ASP A N 1
ATOM 1655 C CA . ASP A 1 221 ? -34.518 3.608 -15.671 1.000 26.251 211 ASP A CA 1
ATOM 1656 C C . ASP A 1 221 ? -33.916 2.523 -16.566 1.000 24.432 211 ASP A C 1
ATOM 1657 O O . ASP A 1 221 ? -34.380 1.385 -16.540 1.000 27.027 211 ASP A O 1
ATOM 1662 N N . THR A 1 222 ? -32.905 2.857 -17.371 1.000 22.142 212 THR A N 1
ATOM 1663 C CA . THR A 1 222 ? -32.166 1.864 -18.128 1.000 22.568 212 THR A CA 1
ATOM 1664 C C . THR A 1 222 ? -31.330 0.956 -17.211 1.000 21.767 212 THR A C 1
ATOM 1665 O O . THR A 1 222 ? -31.315 -0.256 -17.353 1.000 22.334 212 THR A O 1
ATOM 1669 N N . LEU A 1 223 ? -30.645 1.565 -16.234 1.000 22.086 213 LEU A N 1
ATOM 1670 C CA . LEU A 1 223 ? -29.766 0.842 -15.315 1.000 20.464 213 LEU A CA 1
ATOM 1671 C C . LEU A 1 223 ? -30.561 -0.256 -14.584 1.000 18.721 213 LEU A C 1
ATOM 1672 O O . LEU A 1 223 ? -30.096 -1.362 -14.465 1.000 18.288 213 LEU A O 1
ATOM 1677 N N . ILE A 1 224 ? -31.778 0.059 -14.075 1.000 18.732 214 ILE A N 1
ATOM 1678 C CA . ILE A 1 224 ? -32.509 -0.881 -13.228 1.000 18.755 214 ILE A CA 1
ATOM 1679 C C . ILE A 1 224 ? -32.912 -2.146 -14.018 1.000 17.164 214 ILE A C 1
ATOM 1680 O O . ILE A 1 224 ? -33.039 -3.230 -13.465 1.000 19.341 214 ILE A O 1
ATOM 1685 N N . GLU A 1 225 ? -33.054 -1.937 -15.323 1.000 19.468 215 GLU A N 1
ATOM 1686 C CA . GLU A 1 225 ? -33.493 -3.031 -16.165 1.000 22.042 215 GLU A CA 1
ATOM 1687 C C . GLU A 1 225 ? -32.416 -4.103 -16.304 1.000 21.031 215 GLU A C 1
ATOM 1688 O O . GLU A 1 225 ? -32.690 -5.199 -16.803 1.000 23.337 215 GLU A O 1
ATOM 1694 N N . LEU A 1 226 ? -31.151 -3.798 -15.899 1.000 19.139 216 LEU A N 1
ATOM 1695 C CA . LEU A 1 226 ? -30.075 -4.794 -15.896 1.000 19.506 216 LEU A CA 1
ATOM 1696 C C . LEU A 1 226 ? -30.168 -5.824 -14.783 1.000 18.153 216 LEU A C 1
ATOM 1697 O O . LEU A 1 226 ? -29.477 -6.849 -14.796 1.000 19.954 216 LEU A O 1
ATOM 1702 N N . PHE A 1 227 ? -31.011 -5.572 -13.771 1.000 18.094 217 PHE A N 1
ATOM 1703 C CA . PHE A 1 227 ? -31.063 -6.392 -12.564 1.000 18.249 217 PHE A CA 1
ATOM 1704 C C . PHE A 1 227 ? -32.160 -7.445 -12.676 1.000 18.818 217 PHE A C 1
ATOM 1705 O O . PHE A 1 227 ? -33.185 -7.192 -13.364 1.000 22.985 217 PHE A O 1
ATOM 1713 N N . THR A 1 228 ? -31.950 -8.545 -11.965 1.000 19.031 218 THR A N 1
ATOM 1714 C CA . THR A 1 228 ? -33.011 -9.549 -11.765 1.000 19.109 218 THR A CA 1
ATOM 1715 C C . THR A 1 228 ? -34.059 -8.910 -10.849 1.000 23.422 218 THR A C 1
ATOM 1716 O O . THR A 1 228 ? -33.789 -7.937 -10.138 1.000 22.020 218 THR A O 1
ATOM 1720 N N . SER A 1 229 ? -35.284 -9.467 -10.830 1.000 22.937 219 SER A N 1
ATOM 1721 C CA . SER A 1 229 ? -36.334 -8.864 -10.017 1.000 20.910 219 SER A CA 1
ATOM 1722 C C . SER A 1 229 ? -35.968 -8.830 -8.534 1.000 20.550 219 SER A C 1
ATOM 1723 O O . SER A 1 229 ? -36.419 -7.932 -7.796 1.000 24.832 219 SER A O 1
ATOM 1726 N N . ASP A 1 230 ? -35.193 -9.823 -8.088 1.000 23.164 220 ASP A N 1
ATOM 1727 C CA . ASP A 1 230 ? -34.878 -10.104 -6.688 1.000 24.085 220 ASP A CA 1
ATOM 1728 C C . ASP A 1 230 ? -33.419 -9.689 -6.430 1.000 23.693 220 ASP A C 1
ATOM 1729 O O . ASP A 1 230 ? -32.841 -10.121 -5.429 1.000 26.056 220 ASP A O 1
ATOM 1734 N N . GLY A 1 231 ? -32.874 -8.976 -7.411 1.000 21.775 221 GLY A N 1
ATOM 1735 C CA . GLY A 1 231 ? -31.418 -8.704 -7.368 1.000 20.859 221 GLY A CA 1
ATOM 1736 C C . GLY A 1 231 ? -31.109 -7.615 -6.353 1.000 20.983 221 GLY A C 1
ATOM 1737 O O . GLY A 1 231 ? -31.972 -6.896 -5.910 1.000 21.114 221 GLY A O 1
ATOM 1738 N N . ALA A 1 232 ? -29.835 -7.484 -5.979 1.000 17.994 222 ALA A N 1
ATOM 1739 C CA . ALA A 1 232 ? -29.513 -6.536 -4.916 1.000 16.415 222 ALA A CA 1
ATOM 1740 C C . ALA A 1 232 ? -28.234 -5.765 -5.250 1.000 15.990 222 ALA A C 1
ATOM 1741 O O . ALA A 1 232 ? -27.364 -6.253 -6.015 1.000 16.717 222 ALA A O 1
ATOM 1743 N N . LEU A 1 233 ? -28.117 -4.588 -4.640 1.000 14.743 223 LEU A N 1
ATOM 1744 C CA . LEU A 1 233 ? -26.929 -3.755 -4.774 1.000 13.447 223 LEU A CA 1
ATOM 1745 C C . LEU A 1 233 ? -26.491 -3.473 -3.356 1.000 15.530 223 LEU A C 1
ATOM 1746 O O . LEU A 1 233 ? -27.288 -3.053 -2.501 1.000 15.450 223 LEU A O 1
ATOM 1751 N N . GLN A 1 234 ? -25.169 -3.629 -3.095 1.000 14.395 224 GLN A N 1
ATOM 1752 C CA . GLN A 1 234 ? -24.634 -3.451 -1.748 1.000 13.895 224 GLN A CA 1
ATOM 1753 C C . GLN A 1 234 ? -23.657 -2.277 -1.792 1.000 12.805 224 GLN A C 1
ATOM 1754 O O . GLN A 1 234 ? -22.522 -2.452 -2.252 1.000 13.474 224 GLN A O 1
ATOM 1760 N N . PRO A 1 235 ? -24.026 -1.104 -1.278 1.000 13.224 225 PRO A N 1
ATOM 1761 C CA . PRO A 1 235 ? -23.110 0.033 -1.222 1.000 13.412 225 PRO A CA 1
ATOM 1762 C C . PRO A 1 235 ? -22.039 -0.235 -0.168 1.000 13.008 225 PRO A C 1
ATOM 1763 O O . PRO A 1 235 ? -22.174 -1.151 0.668 1.000 14.075 225 PRO A O 1
ATOM 1767 N N . PRO A 1 236 ? -20.935 0.547 -0.179 1.000 12.881 226 PRO A N 1
ATOM 1768 C CA . PRO A 1 236 ? -19.835 0.306 0.760 1.000 14.148 226 PRO A CA 1
ATOM 1769 C C . PRO A 1 236 ? -20.291 0.311 2.215 1.000 14.131 226 PRO A C 1
ATOM 1770 O O . PRO A 1 236 ? -20.924 1.276 2.663 1.000 14.720 226 PRO A O 1
ATOM 1774 N N A PHE A 1 237 ? -19.995 -0.737 2.971 0.500 12.947 227 PHE A N 1
ATOM 1775 N N B PHE A 1 237 ? -20.009 -0.802 2.893 0.500 15.378 227 PHE A N 1
ATOM 1776 C CA A PHE A 1 237 ? -20.270 -0.748 4.404 0.500 12.135 227 PHE A CA 1
ATOM 1777 C CA B PHE A 1 237 ? -20.203 -0.996 4.322 0.500 16.099 227 PHE A CA 1
ATOM 1778 C C A PHE A 1 237 ? -21.753 -0.681 4.731 0.500 12.854 227 PHE A C 1
ATOM 1779 C C B PHE A 1 237 ? -21.669 -1.066 4.726 0.500 16.046 227 PHE A C 1
ATOM 1780 O O A PHE A 1 237 ? -22.128 -0.245 5.836 0.500 13.644 227 PHE A O 1
ATOM 1781 O O B PHE A 1 237 ? -21.941 -1.049 5.932 0.500 18.057 227 PHE A O 1
ATOM 1796 N N A GLN A 1 238 ? -22.601 -1.128 3.796 0.500 13.423 228 GLN A N 1
ATOM 1797 N N B GLN A 1 238 ? -22.573 -1.162 3.738 0.500 15.709 228 GLN A N 1
ATOM 1798 C CA A GLN A 1 238 ? -24.030 -1.170 4.127 0.500 14.381 228 GLN A CA 1
ATOM 1799 C CA B GLN A 1 238 ? -24.016 -1.202 4.006 0.500 16.225 228 GLN A CA 1
ATOM 1800 C C A GLN A 1 238 ? -24.622 -2.495 3.667 0.500 15.644 228 GLN A C 1
ATOM 1801 C C B GLN A 1 238 ? -24.524 -2.626 3.787 0.500 16.817 228 GLN A C 1
ATOM 1802 O O A GLN A 1 238 ? -24.098 -3.177 2.804 0.500 15.574 228 GLN A O 1
ATOM 1803 O O B GLN A 1 238 ? -23.827 -3.488 3.224 0.500 15.418 228 GLN A O 1
ATOM 1814 N N . ARG A 1 239 ? -25.769 -2.879 4.236 1.000 17.678 229 ARG A N 1
ATOM 1815 C CA . ARG A 1 239 ? -26.410 -4.128 3.835 1.000 17.975 229 ARG A CA 1
ATOM 1816 C C . ARG A 1 239 ? -26.935 -4.064 2.405 1.000 15.620 229 ARG A C 1
ATOM 1817 O O . ARG A 1 239 ? -27.165 -2.957 1.864 1.000 16.375 229 ARG A O 1
ATOM 1825 N N . PRO A 1 240 ? -27.092 -5.248 1.758 1.000 16.301 230 PRO A N 1
ATOM 1826 C CA . PRO A 1 240 ? -27.703 -5.252 0.418 1.000 15.987 230 PRO A CA 1
ATOM 1827 C C . PRO A 1 240 ? -29.081 -4.568 0.412 1.000 17.785 230 PRO A C 1
ATOM 1828 O O . PRO A 1 240 ? -29.917 -4.707 1.359 1.000 18.252 230 PRO A O 1
ATOM 1832 N N . ILE A 1 241 ? -29.295 -3.811 -0.655 1.000 15.044 231 ILE A N 1
ATOM 1833 C CA . ILE A 1 241 ? -30.590 -3.191 -0.997 1.000 15.978 231 ILE A CA 1
ATOM 1834 C C . ILE A 1 241 ? -31.211 -4.100 -2.030 1.000 16.879 231 ILE A C 1
ATOM 1835 O O . ILE A 1 241 ? -30.652 -4.374 -3.090 1.000 16.126 231 ILE A O 1
ATOM 1840 N N . VAL A 1 242 ? -32.398 -4.654 -1.681 1.000 18.026 232 VAL A N 1
ATOM 1841 C CA . VAL A 1 242 ? -32.921 -5.814 -2.391 1.000 18.480 232 VAL A CA 1
ATOM 1842 C C . VAL A 1 242 ? -34.172 -5.482 -3.193 1.000 17.193 232 VAL A C 1
ATOM 1843 O O . VAL A 1 242 ? -35.126 -4.914 -2.660 1.000 19.768 232 VAL A O 1
ATOM 1847 N N . GLY A 1 243 ? -34.164 -5.898 -4.431 1.000 17.014 233 GLY A N 1
ATOM 1848 C CA . GLY A 1 243 ? -35.287 -5.787 -5.370 1.000 18.055 233 GLY A CA 1
ATOM 1849 C C . GLY A 1 243 ? -35.286 -4.473 -6.143 1.000 18.383 233 GLY A C 1
ATOM 1850 O O . GLY A 1 243 ? -34.771 -3.414 -5.717 1.000 18.570 233 GLY A O 1
ATOM 1851 N N . LYS A 1 244 ? -35.948 -4.461 -7.316 1.000 18.881 234 LYS A N 1
ATOM 1852 C CA . LYS A 1 244 ? -35.863 -3.334 -8.231 1.000 18.705 234 LYS A CA 1
ATOM 1853 C C . LYS A 1 244 ? -36.398 -2.035 -7.637 1.000 19.045 234 LYS A C 1
ATOM 1854 O O . LYS A 1 244 ? -35.882 -0.939 -7.904 1.000 19.387 234 LYS A O 1
ATOM 1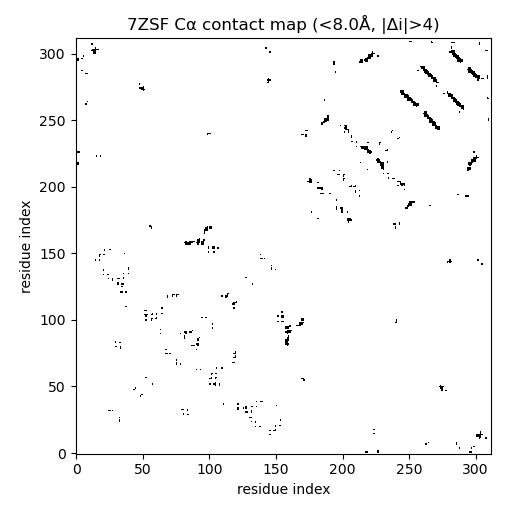860 N N A GLU A 1 245 ? -37.505 -2.060 -6.883 0.500 19.078 235 GLU A N 1
ATOM 1861 N N B GLU A 1 245 ? -37.490 -2.180 -6.869 0.500 20.196 235 GLU A N 1
ATOM 1862 C CA A GLU A 1 245 ? -38.034 -0.788 -6.413 0.500 17.821 235 GLU A CA 1
ATOM 1863 C CA B GLU A 1 245 ? -38.119 -1.013 -6.290 0.500 20.128 235 GLU A CA 1
ATOM 1864 C C A GLU A 1 245 ? -37.068 -0.144 -5.397 0.500 15.547 235 GLU A C 1
ATOM 1865 C C B GLU A 1 245 ? -37.070 -0.245 -5.487 0.500 17.828 235 GLU A C 1
ATOM 1866 O O A GLU A 1 245 ? -36.882 1.076 -5.370 0.500 15.703 235 GLU A O 1
ATOM 1867 O O B GLU A 1 245 ? -36.786 0.913 -5.803 0.500 18.303 235 GLU A O 1
ATOM 1878 N N . ASN A 1 246 ? -36.485 -0.982 -4.518 1.000 19.078 236 ASN A N 1
ATOM 1879 C CA . ASN A 1 246 ? -35.608 -0.372 -3.515 1.000 17.031 236 ASN A CA 1
ATOM 1880 C C . ASN A 1 246 ? -34.278 0.063 -4.153 1.000 17.804 236 ASN A C 1
ATOM 1881 O O . ASN A 1 246 ? -33.785 1.110 -3.795 1.000 17.609 236 ASN A O 1
ATOM 1886 N N . VAL A 1 247 ? -33.799 -0.698 -5.132 1.000 16.893 237 VAL A N 1
ATOM 1887 C CA . VAL A 1 247 ? -32.528 -0.321 -5.781 1.000 18.068 237 VAL A CA 1
ATOM 1888 C C . VAL A 1 247 ? -32.775 0.915 -6.621 1.000 16.482 237 VAL A C 1
ATOM 1889 O O . VAL A 1 247 ? -32.002 1.871 -6.592 1.000 16.942 237 VAL A O 1
ATOM 1893 N N . LEU A 1 248 ? -33.897 1.011 -7.371 1.000 17.203 238 LEU A N 1
ATOM 1894 C CA . LEU A 1 248 ? -34.140 2.212 -8.149 1.000 16.546 238 LEU A CA 1
ATOM 1895 C C . LEU A 1 248 ? -34.303 3.477 -7.269 1.000 17.187 238 LEU A C 1
ATOM 1896 O O . LEU A 1 248 ? -33.828 4.549 -7.634 1.000 18.644 238 LEU A O 1
ATOM 1901 N N B ARG A 1 249 ? -35.012 3.314 -6.142 0.500 19.280 239 ARG A N 1
ATOM 1902 N N C ARG A 1 249 ? -34.975 3.374 -6.112 0.500 17.322 239 ARG A N 1
ATOM 1903 C CA B ARG A 1 249 ? -35.165 4.340 -5.133 0.500 20.341 239 ARG A CA 1
ATOM 1904 C CA C ARG A 1 249 ? -35.143 4.503 -5.210 0.500 17.181 239 ARG A CA 1
ATOM 1905 C C B ARG A 1 249 ? -33.786 4.899 -4.789 0.500 18.590 239 ARG A C 1
ATOM 1906 C C C ARG A 1 249 ? -33.793 4.933 -4.619 0.500 15.998 239 ARG A C 1
ATOM 1907 O O B ARG A 1 249 ? -33.555 6.109 -4.956 0.500 17.591 239 ARG A O 1
ATOM 1908 O O C ARG A 1 249 ? -33.557 6.123 -4.415 0.500 16.464 239 ARG A O 1
ATOM 1923 N N . PHE A 1 250 ? -32.892 3.958 -4.410 1.000 16.681 240 PHE A N 1
ATOM 1924 C CA . PHE A 1 250 ? -31.526 4.304 -3.983 1.000 15.657 240 PHE A CA 1
ATOM 1925 C C . PHE A 1 250 ? -30.792 5.057 -5.097 1.000 17.380 240 PHE A C 1
ATOM 1926 O O . PHE A 1 250 ? -30.180 6.102 -4.822 1.000 17.325 240 PHE A O 1
ATOM 1934 N N . PHE A 1 251 ? -30.867 4.594 -6.372 1.000 16.921 241 PHE A N 1
ATOM 1935 C CA . PHE A 1 251 ? -30.230 5.331 -7.471 1.000 17.159 241 PHE A CA 1
ATOM 1936 C C . PHE A 1 251 ? -30.708 6.781 -7.520 1.000 17.497 241 PHE A C 1
ATOM 1937 O O . PHE A 1 251 ? -29.947 7.722 -7.615 1.000 19.204 241 PHE A O 1
ATOM 1945 N N A ARG A 1 252 ? -32.040 6.950 -7.478 0.500 18.496 242 ARG A N 1
ATOM 1946 N N B ARG A 1 252 ? -32.041 6.948 -7.478 0.500 18.957 242 ARG A N 1
ATOM 1947 C CA A ARG A 1 252 ? -32.628 8.263 -7.680 0.500 18.252 242 ARG A CA 1
ATOM 1948 C CA B ARG A 1 252 ? -32.627 8.261 -7.691 0.500 19.058 242 ARG A CA 1
ATOM 1949 C C A ARG A 1 252 ? -32.332 9.230 -6.530 0.500 19.151 242 ARG A C 1
ATOM 1950 C C B ARG A 1 252 ? -32.356 9.227 -6.532 0.500 19.670 242 ARG A C 1
ATOM 1951 O O A ARG A 1 252 ? -32.185 10.428 -6.760 0.500 20.173 242 ARG A O 1
ATOM 1952 O O B ARG A 1 252 ? -32.237 10.427 -6.756 0.500 20.729 242 ARG A O 1
ATOM 1967 N N . GLU A 1 253 ? -32.292 8.721 -5.297 1.000 19.048 243 GLU A N 1
ATOM 1968 C CA . GLU A 1 253 ? -32.145 9.544 -4.101 1.000 19.110 243 GLU A CA 1
ATOM 1969 C C . GLU A 1 253 ? -30.666 9.834 -3.839 1.000 19.911 243 GLU A C 1
ATOM 1970 O O . GLU A 1 253 ? -30.374 10.853 -3.230 1.000 20.549 243 GLU A O 1
ATOM 1976 N N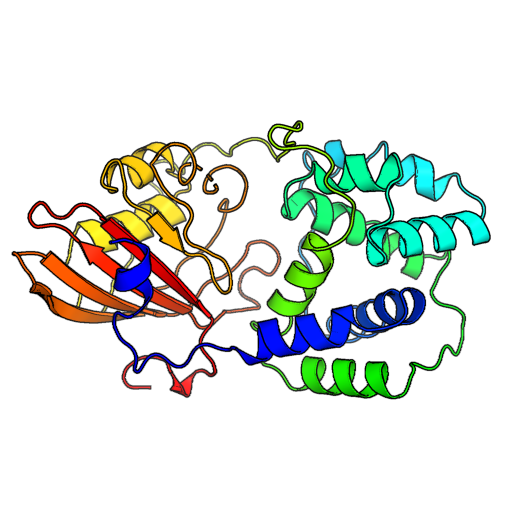 . GLU A 1 254 ? -29.758 8.878 -4.194 1.000 18.179 244 GLU A N 1
ATOM 1977 C CA . GLU A 1 254 ? -28.397 8.952 -3.660 1.000 19.006 244 GLU A CA 1
ATOM 1978 C C . GLU A 1 254 ? -27.293 8.814 -4.707 1.000 19.335 244 GLU A C 1
ATOM 1979 O O . GLU A 1 254 ? -26.117 9.100 -4.375 1.000 20.532 244 GLU A O 1
ATOM 1985 N N . CYS A 1 255 ? -27.600 8.491 -5.971 1.000 18.251 245 CYS A N 1
ATOM 1986 C CA . CYS A 1 255 ? -26.568 8.121 -6.923 1.000 17.197 245 CYS A CA 1
ATOM 1987 C C . CYS A 1 255 ? -26.506 9.058 -8.125 1.000 18.252 245 CYS A C 1
ATOM 1988 O O . CYS A 1 255 ? -26.024 8.663 -9.175 1.000 19.105 245 CYS A O 1
ATOM 1991 N N . GLN A 1 256 ? -26.942 10.302 -7.944 1.000 19.076 246 GLN A N 1
ATOM 1992 C CA . GLN A 1 256 ? -26.860 11.268 -9.047 1.000 18.970 246 GLN A CA 1
ATOM 1993 C C . GLN A 1 256 ? -25.502 11.954 -9.162 1.000 19.603 246 GLN A C 1
ATOM 1994 O O . GLN A 1 256 ? -24.892 12.337 -8.155 1.000 19.471 246 GLN A O 1
ATOM 2000 N N . ASN A 1 257 ? -25.048 12.106 -10.412 1.000 19.654 247 ASN A N 1
ATOM 2001 C CA . ASN A 1 257 ? -23.890 12.913 -10.776 1.000 18.583 247 ASN A CA 1
ATOM 2002 C C . ASN A 1 257 ? -22.573 12.287 -10.302 1.000 17.323 247 ASN A C 1
ATOM 2003 O O . ASN A 1 257 ? -21.605 13.007 -10.121 1.000 19.163 247 ASN A O 1
ATOM 2008 N N . LEU A 1 258 ? -22.515 10.962 -10.125 1.000 17.140 248 LEU A N 1
ATOM 2009 C CA . LEU A 1 258 ? -21.228 10.303 -9.900 1.000 17.592 248 LEU A CA 1
ATOM 2010 C C . LEU A 1 258 ? -20.409 10.231 -11.179 1.000 18.009 248 LEU A C 1
ATOM 2011 O O . LEU A 1 258 ? -20.938 10.329 -12.290 1.000 20.659 248 LEU A O 1
ATOM 2016 N N A LYS A 1 259 ? -19.118 9.952 -11.013 0.500 18.386 249 LYS A N 1
ATOM 2017 N N B LYS A 1 259 ? -19.100 10.030 -11.038 0.500 18.231 249 LYS A N 1
ATOM 2018 C CA A LYS A 1 259 ? -18.269 9.632 -12.143 0.500 18.458 249 LYS A CA 1
ATOM 2019 C CA B LYS A 1 259 ? -18.272 9.649 -12.171 0.500 18.290 249 LYS A CA 1
ATOM 2020 C C A LYS A 1 259 ? -17.505 8.360 -11.818 0.500 17.608 249 LYS A C 1
ATOM 2021 C C B LYS A 1 259 ? -17.552 8.368 -11.793 0.500 17.272 249 LYS A C 1
ATOM 2022 O O A LYS A 1 259 ? -16.618 8.351 -10.960 0.500 18.114 249 LYS A O 1
ATOM 2023 O O B LYS A 1 259 ? -16.750 8.380 -10.855 0.500 17.798 249 LYS A O 1
ATOM 2034 N N . LEU A 1 260 ? -17.862 7.284 -12.509 1.000 16.362 250 LEU A N 1
ATOM 2035 C CA . LEU A 1 260 ? -17.263 5.969 -12.342 1.000 16.363 250 LEU A CA 1
ATOM 2036 C C . LEU A 1 260 ? -16.138 5.823 -13.366 1.000 18.532 250 LEU A C 1
ATOM 2037 O O . LEU A 1 260 ? -16.359 6.036 -14.592 1.000 19.131 250 LEU A O 1
ATOM 2042 N N . ILE A 1 261 ? -14.944 5.449 -12.877 1.000 17.676 251 ILE A N 1
ATOM 2043 C CA . ILE A 1 261 ? -13.769 5.390 -13.737 1.000 18.209 251 ILE A CA 1
ATOM 2044 C C . ILE A 1 261 ? -13.169 4.006 -13.531 1.000 19.356 251 ILE A C 1
ATOM 2045 O O . ILE A 1 261 ? -12.130 3.815 -12.885 1.000 18.571 251 ILE A O 1
ATOM 2050 N N . PRO A 1 262 ? -13.858 2.939 -13.984 1.000 19.578 252 PRO A N 1
ATOM 2051 C CA . PRO A 1 262 ? -13.332 1.593 -13.847 1.000 19.189 252 PRO A CA 1
ATOM 2052 C C . PRO A 1 262 ? -12.080 1.406 -14.721 1.000 20.098 252 PRO A C 1
ATOM 2053 O O . PRO A 1 262 ? -11.976 2.055 -15.754 1.000 22.358 252 PRO A O 1
ATOM 2057 N N . GLU A 1 263 ? -11.145 0.602 -14.224 1.000 18.424 253 GLU A N 1
ATOM 2058 C CA . GLU A 1 263 ? -9.860 0.490 -14.926 1.000 18.452 253 GLU A CA 1
ATOM 2059 C C . GLU A 1 263 ? -9.653 -0.919 -15.451 1.000 18.589 253 GLU A C 1
ATOM 2060 O O . GLU A 1 263 ? -9.228 -1.100 -16.631 1.000 20.211 253 GLU A O 1
ATOM 2066 N N . ARG A 1 264 ? -9.840 -1.961 -14.634 1.000 17.336 254 ARG A N 1
ATOM 2067 C CA . ARG A 1 264 ? -9.473 -3.313 -15.036 1.000 19.292 254 ARG A CA 1
ATOM 2068 C C . ARG A 1 264 ? -10.351 -4.318 -14.303 1.000 20.562 254 ARG A C 1
ATOM 2069 O O . ARG A 1 264 ? -10.910 -3.968 -13.240 1.000 18.773 254 ARG A O 1
ATOM 2077 N N . GLY A 1 265 ? -10.461 -5.529 -14.823 1.000 17.492 255 GLY A N 1
ATOM 2078 C CA . GLY A 1 265 ? -11.327 -6.479 -14.175 1.000 18.570 255 GLY A CA 1
ATOM 2079 C C . GLY A 1 265 ? -10.904 -7.904 -14.500 1.000 18.962 255 GLY A C 1
ATOM 2080 O O . GLY A 1 265 ? -9.950 -8.173 -15.244 1.000 21.130 255 GLY A O 1
ATOM 2081 N N . VAL A 1 266 ? -11.648 -8.826 -13.932 1.000 16.843 256 VAL A N 1
ATOM 2082 C CA . VAL A 1 266 ? -11.440 -10.250 -14.080 1.000 16.007 256 VAL A CA 1
ATOM 2083 C C . VAL A 1 266 ? -12.794 -10.960 -14.099 1.000 18.703 256 VAL A C 1
ATOM 2084 O O . VAL A 1 266 ? -13.716 -10.566 -13.350 1.000 18.158 256 VAL A O 1
ATOM 2088 N N . THR A 1 267 ? -12.920 -12.056 -14.877 1.000 17.874 257 THR A N 1
ATOM 2089 C CA . THR A 1 267 ? -14.213 -12.675 -15.177 1.000 17.958 257 THR A CA 1
ATOM 2090 C C . THR A 1 267 ? -14.106 -14.162 -14.958 1.000 18.873 257 THR A C 1
ATOM 2091 O O . THR A 1 267 ? -13.199 -14.797 -15.516 1.000 18.783 257 THR A O 1
ATOM 2095 N N . GLU A 1 268 ? -14.982 -14.722 -14.126 1.000 19.515 258 GLU A N 1
ATOM 2096 C CA . GLU A 1 268 ? -14.864 -16.111 -13.716 1.000 19.443 258 GLU A CA 1
ATOM 2097 C C . GLU A 1 268 ? -16.211 -16.836 -13.736 1.000 23.313 258 GLU A C 1
ATOM 2098 O O . GLU A 1 268 ? -17.223 -16.285 -13.348 1.000 20.621 258 GLU A O 1
ATOM 2104 N N . PRO A 1 269 ? -16.287 -18.148 -14.029 1.000 26.468 259 PRO A N 1
ATOM 2105 C CA . PRO A 1 269 ? -17.549 -18.883 -13.835 1.000 25.011 259 PRO A CA 1
ATOM 2106 C C . PRO A 1 269 ? -17.970 -19.001 -12.378 1.000 30.910 259 PRO A C 1
ATOM 2107 O O . PRO A 1 269 ? -17.138 -19.041 -11.470 1.000 29.385 259 PRO A O 1
ATOM 2111 N N . ALA A 1 270 ? -19.304 -19.036 -12.144 1.000 30.715 260 ALA A N 1
ATOM 2112 C CA . ALA A 1 270 ? -19.848 -19.317 -10.826 1.000 34.164 260 ALA A CA 1
ATOM 2113 C C . ALA A 1 270 ? -20.796 -20.518 -10.952 1.000 37.204 260 ALA A C 1
ATOM 2114 O O . ALA A 1 270 ? -21.013 -20.997 -12.064 1.000 34.210 260 ALA A O 1
ATOM 2116 N N . GLU A 1 271 ? -21.313 -21.028 -9.824 1.000 43.188 261 GLU A N 1
ATOM 2117 C CA . GLU A 1 271 ? -22.208 -22.178 -9.893 1.000 48.228 261 GLU A CA 1
ATOM 2118 C C . GLU A 1 271 ? -23.403 -21.839 -10.788 1.000 50.757 261 GLU A C 1
ATOM 2119 O O . GLU A 1 271 ? -23.895 -20.713 -10.754 1.000 46.390 261 GLU A O 1
ATOM 2125 N N . ASP A 1 272 ? -23.823 -22.808 -11.621 1.000 55.811 262 ASP A N 1
ATOM 2126 C CA . ASP A 1 272 ? -25.155 -22.875 -12.217 1.000 52.631 262 ASP A CA 1
ATOM 2127 C C . ASP A 1 272 ? -25.299 -21.945 -13.428 1.000 49.497 262 ASP A C 1
ATOM 2128 O O . ASP A 1 272 ? -26.386 -21.412 -13.651 1.000 46.554 262 ASP A O 1
ATOM 2133 N N . GLY A 1 273 ? -24.212 -21.734 -14.191 1.000 37.565 263 GLY A N 1
ATOM 2134 C CA . GLY A 1 273 ? -24.217 -20.899 -15.386 1.000 30.564 263 GLY A CA 1
ATOM 2135 C C . GLY A 1 273 ? -24.089 -19.388 -15.069 1.000 26.166 263 GLY A C 1
ATOM 2136 O O . GLY A 1 273 ? -24.126 -18.565 -15.977 1.000 26.979 263 GLY A O 1
ATOM 2137 N N . PHE A 1 274 ? -23.912 -19.073 -13.785 1.000 33.279 264 PHE A N 1
ATOM 2138 C CA . PHE A 1 274 ? -23.629 -17.708 -13.347 1.000 24.856 264 PHE A CA 1
ATOM 2139 C C . PHE A 1 274 ? -22.201 -17.283 -13.710 1.000 23.464 264 PHE A C 1
ATOM 2140 O O . PHE A 1 274 ? -21.379 -18.114 -14.077 1.000 26.073 264 PHE A O 1
ATOM 2148 N N . THR A 1 275 ? -21.965 -15.978 -13.676 1.000 21.830 265 THR A N 1
ATOM 2149 C CA . THR A 1 275 ? -20.609 -15.468 -13.908 1.000 20.173 265 THR A CA 1
ATOM 2150 C C . THR A 1 275 ? -20.316 -14.459 -12.793 1.000 19.920 265 THR A C 1
ATOM 2151 O O . THR A 1 275 ? -21.167 -13.615 -12.472 1.000 19.766 265 THR A O 1
ATOM 2155 N N . GLN A 1 276 ? -19.119 -14.531 -12.199 1.000 18.476 266 GLN A N 1
ATOM 2156 C CA . GLN A 1 276 ? -18.695 -13.511 -11.228 1.000 17.483 266 GLN A CA 1
ATOM 2157 C C . GLN A 1 276 ? -17.618 -12.634 -11.872 1.000 18.634 266 GLN A C 1
ATOM 2158 O O . GLN A 1 276 ? -16.689 -13.165 -12.518 1.000 18.765 266 GLN A O 1
ATOM 2164 N N . ILE A 1 277 ? -17.755 -11.319 -11.772 1.000 16.011 267 ILE A N 1
ATOM 2165 C CA . ILE A 1 277 ? -16.813 -10.365 -12.362 1.000 17.128 267 ILE A CA 1
ATOM 2166 C C . ILE A 1 277 ? -16.392 -9.379 -11.259 1.000 15.865 267 ILE A C 1
ATOM 2167 O O . ILE A 1 277 ? -17.249 -8.761 -10.588 1.000 17.140 267 ILE A O 1
ATOM 2172 N N . LYS A 1 278 ? -15.087 -9.128 -11.148 1.000 16.259 268 LYS A N 1
ATOM 2173 C CA . LYS A 1 278 ? -14.558 -8.096 -10.217 1.000 15.776 268 LYS A CA 1
ATOM 2174 C C . LYS A 1 278 ? -13.918 -7.015 -11.065 1.000 14.520 268 LYS A C 1
ATOM 2175 O O . LYS A 1 278 ? -13.082 -7.352 -11.920 1.000 16.582 268 LYS A O 1
ATOM 2181 N N . VAL A 1 279 ? -14.249 -5.765 -10.846 1.000 14.952 269 VAL A N 1
ATOM 2182 C CA . VAL A 1 279 ? -13.680 -4.620 -11.526 1.000 15.088 269 VAL A CA 1
ATOM 2183 C C . VAL A 1 279 ? -13.074 -3.741 -10.437 1.000 16.810 269 VAL A C 1
ATOM 2184 O O . VAL A 1 279 ? -13.673 -3.543 -9.392 1.000 15.560 269 VAL A O 1
ATOM 2188 N N . THR A 1 280 ? -11.885 -3.143 -10.679 1.000 16.778 270 THR A N 1
ATOM 2189 C CA . THR A 1 280 ? -11.370 -2.092 -9.793 1.000 15.757 270 THR A CA 1
ATOM 2190 C C . THR A 1 280 ? -11.133 -0.807 -10.570 1.000 16.107 270 THR A C 1
ATOM 2191 O O . THR A 1 280 ? -10.973 -0.770 -11.808 1.000 17.377 270 THR A O 1
ATOM 2195 N N . GLY A 1 281 ? -11.205 0.297 -9.842 1.000 14.827 271 GLY A N 1
ATOM 2196 C CA . GLY A 1 281 ? -11.015 1.604 -10.452 1.000 16.532 271 GLY A CA 1
ATOM 2197 C C . GLY A 1 281 ? -11.262 2.694 -9.428 1.000 13.916 271 GLY A C 1
ATOM 2198 O O . GLY A 1 281 ? -11.028 2.501 -8.218 1.000 15.288 271 GLY A O 1
ATOM 2199 N N A LYS A 1 282 ? -11.721 3.842 -9.920 0.500 16.133 272 LYS A N 1
ATOM 2200 N N B LYS A 1 282 ? -11.651 3.865 -9.919 0.500 16.549 272 LYS A N 1
ATOM 2201 C CA A LYS A 1 282 ? -11.905 4.978 -9.027 0.500 16.185 272 LYS A CA 1
ATOM 2202 C CA B LYS A 1 282 ? -11.921 4.987 -9.031 0.500 17.149 272 LYS A CA 1
ATOM 2203 C C A LYS A 1 282 ? -13.296 5.552 -9.207 0.500 15.880 272 LYS A C 1
ATOM 2204 C C B LYS A 1 282 ? -13.361 5.390 -9.298 0.500 17.768 272 LYS A C 1
ATOM 2205 O O A LYS A 1 282 ? -13.935 5.462 -10.275 0.500 16.045 272 LYS A O 1
ATOM 2206 O O B LYS A 1 282 ? -13.914 5.042 -10.362 0.500 17.675 272 LYS A O 1
ATOM 2217 N N A VAL A 1 283 ? -13.736 6.243 -8.157 0.500 14.365 273 VAL A N 1
ATOM 2218 N N B VAL A 1 283 ? -13.952 6.094 -8.315 0.500 16.754 273 VAL A N 1
ATOM 2219 C CA A VAL A 1 283 ? -15.001 6.933 -8.243 0.500 14.338 273 VAL A CA 1
ATOM 2220 C CA B VAL A 1 283 ? -15.171 6.872 -8.449 0.500 17.854 273 VAL A CA 1
ATOM 2221 C C A VAL A 1 283 ? -14.887 8.352 -7.692 0.500 14.877 273 VAL A C 1
ATOM 2222 C C B VAL A 1 283 ? -14.896 8.238 -7.818 0.500 17.236 273 VAL A C 1
ATOM 2223 O O A VAL A 1 283 ? -14.297 8.623 -6.648 0.500 14.176 273 VAL A O 1
ATOM 2224 O O B VAL A 1 283 ? -14.104 8.333 -6.877 0.500 17.485 273 VAL A O 1
ATOM 2231 N N . GLN A 1 284 ? -15.541 9.275 -8.404 1.000 16.561 274 GLN A N 1
ATOM 2232 C CA . GLN A 1 284 ? -15.630 10.633 -7.922 1.000 17.989 274 GLN A CA 1
ATOM 2233 C C . GLN A 1 284 ? -17.065 10.976 -7.554 1.000 16.770 274 GLN A C 1
ATOM 2234 O O . GLN A 1 284 ? -18.004 10.600 -8.264 1.000 18.875 274 GLN A O 1
ATOM 2240 N N . THR A 1 285 ? -17.231 11.642 -6.410 1.000 17.365 275 THR A N 1
ATOM 2241 C CA . THR A 1 285 ? -18.508 12.157 -5.963 1.000 18.211 275 THR A CA 1
ATOM 2242 C C . THR A 1 285 ? -18.609 13.618 -6.403 1.000 17.291 275 THR A C 1
ATOM 2243 O O . THR A 1 285 ? -17.600 14.336 -6.348 1.000 17.512 275 THR A O 1
ATOM 2247 N N . PRO A 1 286 ? -19.813 14.131 -6.748 1.000 16.521 276 PRO A N 1
ATOM 2248 C CA . PRO A 1 286 ? -19.950 15.538 -7.103 1.000 17.751 276 PRO A CA 1
ATOM 2249 C C . PRO A 1 286 ? -19.633 16.511 -5.965 1.000 19.949 276 PRO A C 1
ATOM 2250 O O . PRO A 1 286 ? -19.421 17.707 -6.191 1.000 21.305 276 PRO A O 1
ATOM 2254 N N . TRP A 1 287 ? -19.567 16.031 -4.715 1.000 18.975 277 TRP A N 1
ATOM 2255 C CA . TRP A 1 287 ? -19.152 16.926 -3.643 1.000 17.639 277 TRP A CA 1
ATOM 2256 C C . TRP A 1 287 ? -17.690 17.328 -3.751 1.000 18.040 277 TRP A C 1
ATOM 2257 O O . TRP A 1 287 ? -17.331 18.367 -3.164 1.000 19.395 277 TRP A O 1
ATOM 2268 N N . PHE A 1 288 ? -16.854 16.554 -4.444 1.000 18.734 278 PHE A N 1
ATOM 2269 C CA . PHE A 1 288 ? -15.418 16.880 -4.501 1.000 18.495 278 PHE A CA 1
ATOM 2270 C C . PHE A 1 288 ? -14.904 16.869 -5.929 1.000 21.955 278 PHE A C 1
ATOM 2271 O O . PHE A 1 288 ? -13.773 17.283 -6.143 1.000 22.201 278 PHE A O 1
ATOM 2279 N N . GLY A 1 289 ? -15.696 16.385 -6.882 1.000 22.292 279 GLY A N 1
ATOM 2280 C CA . GLY A 1 289 ? -15.242 16.431 -8.267 1.000 21.891 279 GLY A CA 1
ATOM 2281 C C . GLY A 1 289 ? -13.977 15.603 -8.450 1.000 24.318 279 GLY A C 1
ATOM 2282 O O . GLY A 1 289 ? -13.780 14.540 -7.875 1.000 24.391 279 GLY A O 1
ATOM 2283 N N . GLY A 1 290 ? -13.012 16.150 -9.235 1.000 24.513 280 GLY A N 1
ATOM 2284 C CA . GLY A 1 290 ? -11.798 15.409 -9.502 1.000 23.026 280 GLY A CA 1
ATOM 2285 C C . GLY A 1 290 ? -10.733 15.492 -8.412 1.000 21.516 280 GLY A C 1
ATOM 2286 O O . GLY A 1 290 ? -9.684 14.898 -8.535 1.000 26.677 280 GLY A O 1
ATOM 2287 N N A ASN A 1 291 ? -10.997 16.177 -7.289 0.500 21.286 281 ASN A N 1
ATOM 2288 N N B ASN A 1 291 ? -11.100 16.186 -7.320 0.500 20.217 281 ASN A N 1
ATOM 2289 C CA A ASN A 1 291 ? -9.966 16.324 -6.257 0.500 21.818 281 ASN A CA 1
ATOM 2290 C CA B ASN A 1 291 ? -10.236 16.510 -6.189 0.500 21.380 281 ASN A CA 1
ATOM 2291 C C A ASN A 1 291 ? -9.858 15.081 -5.363 0.500 19.241 281 ASN A C 1
ATOM 2292 C C B ASN A 1 291 ? -10.119 15.358 -5.179 0.500 20.302 281 ASN A C 1
ATOM 2293 O O A ASN A 1 291 ? -8.867 14.852 -4.663 0.500 16.792 281 ASN A O 1
ATOM 2294 O O B ASN A 1 291 ? -9.306 15.450 -4.272 0.500 19.913 281 ASN A O 1
ATOM 2303 N N . VAL A 1 292 ? -10.942 14.291 -5.323 1.000 20.303 282 VAL A N 1
ATOM 2304 C CA . VAL A 1 292 ? -10.872 13.060 -4.525 1.000 21.410 282 VAL A CA 1
ATOM 2305 C C . VAL A 1 292 ? -11.233 11.888 -5.429 1.000 19.520 282 VAL A C 1
ATOM 2306 O O . VAL A 1 292 ? -12.312 11.871 -6.017 1.000 22.801 282 VAL A O 1
ATOM 2310 N N . GLY A 1 293 ? -10.330 10.937 -5.577 1.000 19.379 283 GLY A N 1
ATOM 2311 C CA . GLY A 1 293 ? -10.681 9.739 -6.310 1.000 19.924 283 GLY A CA 1
ATOM 2312 C C . GLY A 1 293 ? -10.719 8.579 -5.316 1.000 21.616 283 GLY A C 1
ATOM 2313 O O . GLY A 1 293 ? -9.671 8.160 -4.860 1.000 25.217 283 GLY A O 1
ATOM 2314 N N . MET A 1 294 ? -11.898 7.984 -5.065 1.000 17.454 284 MET A N 1
ATOM 2315 C CA . MET A 1 294 ? -11.973 6.865 -4.149 1.000 18.626 284 MET A CA 1
ATOM 2316 C C . MET A 1 294 ? -11.604 5.606 -4.885 1.000 15.964 284 MET A C 1
ATOM 2317 O O . MET A 1 294 ? -12.074 5.407 -6.019 1.000 17.357 284 MET A O 1
ATOM 2322 N N . ASN A 1 295 ? -10.838 4.757 -4.203 1.000 14.975 285 ASN A N 1
ATOM 2323 C CA . ASN A 1 295 ? -10.439 3.467 -4.739 1.000 16.117 285 ASN A CA 1
ATOM 2324 C C . ASN A 1 295 ? -11.585 2.482 -4.503 1.000 16.058 285 ASN A C 1
ATOM 2325 O O . ASN A 1 295 ? -11.873 2.211 -3.348 1.000 17.041 285 ASN A O 1
ATOM 2330 N N . ILE A 1 296 ? -12.132 1.901 -5.571 1.000 14.773 286 ILE A N 1
ATOM 2331 C CA . ILE A 1 296 ? -13.398 1.135 -5.483 1.000 14.693 286 ILE A CA 1
ATOM 2332 C C . ILE A 1 296 ? -13.210 -0.197 -6.196 1.000 15.799 286 ILE A C 1
ATOM 2333 O O . ILE A 1 296 ? -12.527 -0.316 -7.256 1.000 15.705 286 ILE A O 1
ATOM 2338 N N . ALA A 1 297 ? -13.848 -1.248 -5.659 1.000 14.261 287 ALA A N 1
ATOM 2339 C CA . ALA A 1 297 ? -14.062 -2.485 -6.431 1.000 15.251 287 ALA A CA 1
ATOM 2340 C C . ALA A 1 297 ? -15.568 -2.678 -6.608 1.000 14.412 287 ALA A C 1
ATOM 2341 O O . ALA A 1 297 ? -16.358 -2.325 -5.717 1.000 16.235 287 ALA A O 1
ATOM 2343 N N . TRP A 1 298 ? -15.934 -3.206 -7.780 1.000 13.826 288 TRP A N 1
ATOM 2344 C CA . TRP A 1 298 ? -17.278 -3.720 -8.000 1.000 14.446 288 TRP A CA 1
ATOM 2345 C C . TRP A 1 298 ? -17.183 -5.218 -8.116 1.000 15.528 288 TRP A C 1
ATOM 2346 O O . TRP A 1 298 ? -16.330 -5.747 -8.852 1.000 16.514 288 TRP A O 1
ATOM 2357 N N . ARG A 1 299 ? -18.102 -5.940 -7.443 1.000 14.763 289 ARG A N 1
ATOM 2358 C CA . ARG A 1 299 ? -18.176 -7.403 -7.505 1.000 13.858 289 ARG A CA 1
ATOM 2359 C C . ARG A 1 299 ? -19.558 -7.772 -8.022 1.000 16.654 289 ARG A C 1
ATOM 2360 O O . ARG A 1 299 ? -20.543 -7.598 -7.268 1.000 16.394 289 ARG A O 1
ATOM 2368 N N . PHE A 1 300 ? -19.619 -8.258 -9.269 1.000 15.395 290 PHE A N 1
ATOM 2369 C CA . PHE A 1 300 ? -20.897 -8.628 -9.870 1.000 16.087 290 PHE A CA 1
ATOM 2370 C C . PHE A 1 300 ? -21.067 -10.136 -9.875 1.000 16.941 290 PHE A C 1
ATOM 2371 O O . PHE A 1 300 ? -20.136 -10.882 -10.157 1.000 17.402 290 PHE A O 1
ATOM 2379 N N . LEU A 1 301 ? -22.314 -10.587 -9.586 1.000 17.325 291 LEU A N 1
ATOM 2380 C CA . LEU A 1 301 ? -22.766 -11.966 -9.857 1.000 17.688 291 LEU A CA 1
ATOM 2381 C C . LEU A 1 301 ? -23.929 -11.889 -10.852 1.000 19.409 291 LEU A C 1
ATOM 2382 O O . LEU A 1 301 ? -24.985 -11.315 -10.543 1.000 18.666 291 LEU A O 1
ATOM 2387 N N . LEU A 1 302 ? -23.683 -12.359 -12.088 1.000 20.937 292 LEU A N 1
ATOM 2388 C CA . LEU A 1 302 ? -24.632 -12.279 -13.195 1.000 20.723 292 LEU A CA 1
ATOM 2389 C C . LEU A 1 302 ? -25.228 -13.664 -13.408 1.000 21.062 292 LEU A C 1
ATOM 2390 O O . LEU A 1 302 ? -24.556 -14.687 -13.274 1.000 19.500 292 LEU A O 1
ATOM 2395 N N . ASN A 1 303 ? -26.539 -13.672 -13.660 1.000 21.745 293 ASN A N 1
ATOM 2396 C CA . ASN A 1 303 ? -27.214 -14.943 -13.923 1.000 22.935 293 ASN A CA 1
ATOM 2397 C C . ASN A 1 303 ? -26.850 -15.387 -15.342 1.000 23.139 293 ASN A C 1
ATOM 2398 O O . ASN A 1 303 ? -26.238 -14.634 -16.122 1.000 24.212 293 ASN A O 1
ATOM 2403 N N . PRO A 1 304 ? -27.390 -16.571 -15.767 1.000 24.020 294 PRO A N 1
ATOM 2404 C CA . PRO A 1 304 ? -27.097 -17.060 -17.123 1.000 27.255 294 PRO A CA 1
ATOM 2405 C C . PRO A 1 304 ? -27.486 -16.142 -18.280 1.000 26.774 294 PRO A C 1
ATOM 2406 O O . PRO A 1 304 ? -26.837 -16.150 -19.331 1.000 33.371 294 PR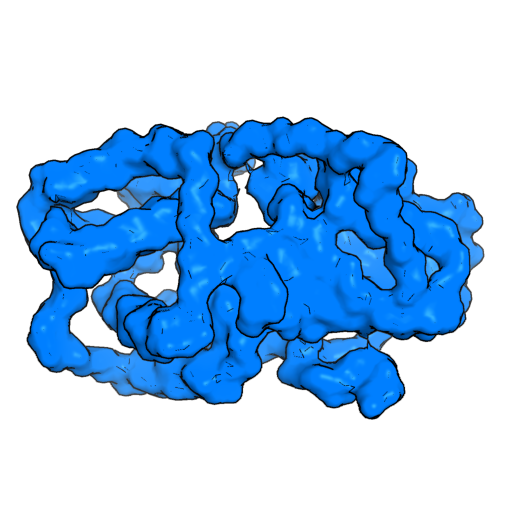O A O 1
ATOM 2410 N N . GLU A 1 305 ? -28.523 -15.313 -18.110 1.000 26.466 295 GLU A N 1
ATOM 2411 C CA . GLU A 1 305 ? -28.952 -14.371 -19.121 1.000 28.606 295 GLU A CA 1
ATOM 2412 C C . GLU A 1 305 ? -28.188 -13.058 -19.051 1.000 28.023 295 GLU A C 1
ATOM 2413 O O . GLU A 1 305 ? -28.422 -12.182 -19.860 1.000 28.798 295 GLU A O 1
ATOM 2419 N N . GLY A 1 306 ? -27.294 -12.903 -18.052 1.000 24.571 296 GLY A N 1
ATOM 2420 C CA . GLY A 1 306 ? -26.525 -11.672 -17.995 1.000 26.302 296 GLY A CA 1
ATOM 2421 C C . GLY A 1 306 ? -27.141 -10.598 -17.080 1.000 23.946 296 GLY A C 1
ATOM 2422 O O . GLY A 1 306 ? -26.667 -9.462 -17.054 1.000 26.349 296 GLY A O 1
ATOM 2423 N N A LYS A 1 307 ? -28.286 -10.835 -16.465 0.500 20.797 297 LYS A N 1
ATOM 2424 N N B LYS A 1 307 ? -28.086 -11.079 -16.251 0.500 20.073 297 LYS A N 1
ATOM 2425 C CA A LYS A 1 307 ? -28.732 -9.760 -15.604 0.500 19.352 297 LYS A CA 1
ATOM 2426 C CA B LYS A 1 307 ? -28.800 -10.197 -15.342 0.500 20.886 297 LYS A CA 1
ATOM 2427 C C A LYS A 1 307 ? -27.945 -9.869 -14.300 0.500 18.039 297 LYS A C 1
ATOM 2428 C C B LYS A 1 307 ? -28.028 -10.059 -14.022 0.500 17.012 297 LYS A C 1
ATOM 2429 O O A LYS A 1 307 ? -27.363 -10.882 -13.998 0.500 17.493 297 LYS A O 1
ATOM 2430 O O B LYS A 1 307 ? -27.587 -11.064 -13.438 0.500 16.164 297 LYS A O 1
ATOM 2441 N N . ILE A 1 308 ? -28.029 -8.800 -13.506 1.000 20.185 298 ILE A N 1
ATOM 2442 C CA . ILE A 1 308 ? -27.336 -8.617 -12.235 1.000 20.661 298 ILE A CA 1
ATOM 2443 C C . ILE A 1 308 ? -28.204 -9.198 -11.138 1.000 17.873 298 ILE A C 1
ATOM 2444 O O . ILE A 1 308 ? -29.244 -8.605 -10.825 1.000 19.522 298 ILE A O 1
ATOM 2449 N N . PHE A 1 309 ? -27.811 -10.278 -10.538 1.000 16.776 299 PHE A N 1
ATOM 2450 C CA . PHE A 1 309 ? -28.368 -10.846 -9.328 1.000 17.213 299 PHE A CA 1
ATOM 2451 C C . PHE A 1 309 ? -27.827 -10.097 -8.094 1.000 19.092 299 PHE A C 1
ATOM 2452 O O . PHE A 1 309 ? -28.524 -9.867 -7.095 1.000 18.741 299 PHE A O 1
ATOM 2460 N N . PHE A 1 310 ? -26.519 -9.779 -8.142 1.000 18.155 300 PHE A N 1
ATOM 2461 C CA . PHE A 1 310 ? -25.894 -9.098 -7.004 1.000 17.539 300 PHE A CA 1
ATOM 2462 C C . PHE A 1 310 ? -24.750 -8.245 -7.506 1.000 17.362 300 PHE A C 1
ATOM 2463 O O . PHE A 1 310 ? -23.948 -8.697 -8.348 1.000 17.503 300 PHE A O 1
ATOM 2471 N N . VAL A 1 311 ? -24.699 -7.001 -7.027 1.000 15.796 301 VAL A N 1
ATOM 2472 C CA . VAL A 1 311 ? -23.457 -6.228 -7.198 1.000 15.046 301 VAL A CA 1
ATOM 2473 C C . VAL A 1 311 ? -23.094 -5.571 -5.864 1.000 15.088 301 VAL A C 1
ATOM 2474 O O . VAL A 1 311 ? -23.942 -4.891 -5.259 1.000 15.192 301 VAL A O 1
ATOM 2478 N N . ALA A 1 312 ? -21.823 -5.738 -5.474 1.000 15.007 302 ALA A N 1
ATOM 2479 C CA . ALA A 1 312 ? -21.287 -5.074 -4.273 1.000 14.174 302 ALA A CA 1
ATOM 2480 C C . ALA A 1 312 ? -20.330 -3.990 -4.750 1.000 15.261 302 ALA A C 1
ATOM 2481 O O . ALA A 1 312 ? -19.575 -4.214 -5.713 1.000 15.382 302 ALA A O 1
ATOM 2483 N N . ILE A 1 313 ? -20.314 -2.867 -4.064 1.000 13.780 303 ILE A N 1
ATOM 2484 C CA . ILE A 1 313 ? -19.390 -1.776 -4.309 1.000 13.264 303 ILE A CA 1
ATOM 2485 C C . ILE A 1 313 ? -18.601 -1.612 -3.016 1.000 13.288 303 ILE A C 1
ATOM 2486 O O . ILE A 1 313 ? -19.179 -1.329 -1.949 1.000 14.274 303 ILE A O 1
ATOM 2491 N N . ASP A 1 314 ? -17.272 -1.795 -3.111 1.000 13.655 304 ASP A N 1
ATOM 2492 C CA . ASP A 1 314 ? -16.409 -1.786 -1.922 1.000 13.964 304 ASP A CA 1
ATOM 2493 C C . ASP A 1 314 ? -15.434 -0.613 -2.024 1.000 14.265 304 ASP A C 1
ATOM 2494 O O . ASP A 1 314 ? -14.834 -0.365 -3.086 1.000 14.985 304 ASP A O 1
ATOM 2499 N N . LEU A 1 315 ? -15.273 0.109 -0.893 1.000 13.743 305 LEU A N 1
ATOM 2500 C CA . LEU A 1 315 ? -14.170 1.064 -0.760 1.000 13.407 305 LEU A CA 1
ATOM 2501 C C . LEU A 1 315 ? -12.954 0.253 -0.314 1.000 14.407 305 LEU A C 1
ATOM 2502 O O . LEU A 1 315 ? -12.968 -0.476 0.694 1.000 14.497 305 LEU A O 1
ATOM 2507 N N . LEU A 1 316 ? -11.895 0.338 -1.138 1.000 14.572 306 LEU A N 1
ATOM 2508 C CA . LEU A 1 316 ? -10.707 -0.494 -0.930 1.000 14.269 306 LEU A CA 1
ATOM 2509 C C . LEU A 1 316 ? -9.716 0.064 0.097 1.000 15.068 306 LEU A C 1
ATOM 2510 O O . LEU A 1 316 ? -9.636 1.281 0.278 1.000 18.350 306 LEU A O 1
ATOM 2515 N N . ALA A 1 317 ? -9.083 -0.870 0.816 1.000 16.590 307 ALA A N 1
ATOM 2516 C CA . ALA A 1 317 ? -8.174 -0.482 1.918 1.000 18.019 307 ALA A CA 1
ATOM 2517 C C . ALA A 1 317 ? -7.039 0.411 1.468 1.000 22.674 307 ALA A C 1
ATOM 2518 O O . ALA A 1 317 ? -6.579 1.239 2.259 1.000 23.973 307 ALA A O 1
ATOM 2520 N N . SER A 1 318 ? -6.553 0.196 0.278 1.000 22.337 308 SER A N 1
ATOM 2521 C CA . SER A 1 318 ? -5.433 1.042 -0.120 1.000 28.190 308 SER A CA 1
ATOM 2522 C C . SER A 1 318 ? -5.339 0.892 -1.627 1.000 31.921 308 SER A C 1
ATOM 2523 O O . SER A 1 318 ? -6.016 0.020 -2.179 1.000 26.913 308 SER A O 1
ATOM 2526 N N . PRO A 1 319 ? -4.551 1.732 -2.337 1.000 31.051 309 PRO A N 1
ATOM 2527 C CA . PRO A 1 319 ? -4.427 1.604 -3.789 1.000 29.393 309 PRO A CA 1
ATOM 2528 C C . PRO A 1 319 ? -3.765 0.257 -4.108 1.000 29.931 309 PRO A C 1
ATOM 2529 O O . PRO A 1 319 ? -3.779 -0.196 -5.250 1.000 31.544 309 PRO A O 1
ATOM 2533 N N . LYS A 1 320 ? -3.159 -0.387 -3.095 1.000 29.887 310 LYS A N 1
ATOM 2534 C CA . LYS A 1 320 ? -2.481 -1.665 -3.279 1.000 31.503 310 LYS A CA 1
ATOM 2535 C C . LYS A 1 320 ? -3.488 -2.799 -3.504 1.000 34.578 310 LYS A C 1
ATOM 2536 O O . LYS A 1 320 ? -3.117 -3.910 -3.909 1.000 39.073 310 LYS A O 1
ATOM 2542 N N . GLU A 1 321 ? -4.774 -2.483 -3.286 1.000 30.134 311 GLU A N 1
ATOM 2543 C CA . GLU A 1 321 ? -5.887 -3.402 -3.527 1.000 30.562 311 GLU A CA 1
ATOM 2544 C C . GLU A 1 321 ? -6.422 -3.304 -4.954 1.000 31.034 311 GLU A C 1
ATOM 2545 O O . GLU A 1 321 ? -7.286 -4.088 -5.371 1.000 31.038 311 GLU A O 1
ATOM 2547 N N . LEU A 1 322 ? -5.968 -2.304 -5.720 1.000 26.086 312 LEU A N 1
ATOM 2548 C CA . LEU A 1 322 ? -6.395 -2.209 -7.121 1.000 28.852 312 LEU A CA 1
ATOM 2549 C C . LEU A 1 322 ? -5.709 -3.329 -7.912 1.000 35.736 312 LEU A C 1
ATOM 2550 O O . LEU A 1 322 ? -4.580 -3.691 -7.579 1.000 33.511 312 LEU A O 1
ATOM 2555 N N . LEU A 1 323 ? -6.391 -3.921 -8.913 1.000 30.205 313 LEU A N 1
ATOM 2556 C CA . LEU A 1 323 ? -5.839 -5.140 -9.519 1.000 34.309 313 LEU A CA 1
ATOM 2557 C C . LEU A 1 323 ? -4.481 -4.846 -10.182 1.000 32.949 313 LEU A C 1
ATOM 2558 O O . LEU A 1 323 ? -4.363 -3.917 -10.975 1.000 34.727 313 LEU A O 1
ATOM 2563 N N . ASN A 1 324 ? -3.452 -5.649 -9.869 1.000 31.611 314 ASN A N 1
ATOM 2564 C CA . ASN A 1 324 ? -2.165 -5.572 -10.563 1.000 34.283 314 ASN A CA 1
ATOM 2565 C C . ASN A 1 324 ? -1.571 -4.166 -10.479 1.000 38.010 314 ASN A C 1
ATOM 2566 O O . ASN A 1 324 ? -1.085 -3.653 -11.486 1.000 35.008 314 ASN A O 1
ATOM 2571 N N . PHE A 1 325 ? -1.647 -3.547 -9.291 1.000 37.029 315 PHE A N 1
ATOM 2572 C CA . PHE A 1 325 ? -1.091 -2.221 -9.059 1.000 42.065 315 PHE A CA 1
ATOM 2573 C C . PHE A 1 325 ? 0.391 -2.195 -9.457 1.000 48.835 315 PHE A C 1
ATOM 2574 O O . PHE A 1 325 ? 0.756 -1.218 -10.153 1.000 56.163 315 PHE A O 1
#

Organism: Synechocystis sp. (strain ATCC 27184 / PCC 6803 / Kazusa) (NCBI:txid1111708)

InterPro domains:
  IPR002075 Nuclear transport factor 2 domain [PF02136] (193-306)
  IPR015233 Orange carotenoid-binding protein, N-terminal [PF09150] (15-164)
  IPR015233 Orange carotenoid-binding protein, N-terminal [PS51773] (18-169)
  IPR032710 NTF2-like domain superfamily [SSF54427] (177-314)
  IPR036917 Orange carotenoid-binding protein, N-terminal domain superfamily [G3DSA:1.10.2090.10] (14-173)
  IPR036917 Orange carotenoid-binding protein, N-terminal domain superfamily [SSF81930] (3-172)

Solvent-accessible surface area: 14918 Å² total; per-residue (Å²): 124,23,88,80,5,91,45,23,14,123,113,24,129,35,1,102,52,0,51,52,1,20,57,94,5,42,152,16,98,5,30,7,14,17,0,0,33,39,51,1,45,65,81,28,47,154,131,18,109,52,42,77,12,40,92,39,2,67,114,60,2,69,128,8,9,126,99,0,68,91,56,31,90,143,98,7,42,104,6,7,19,25,0,7,94,111,32,79,33,114,17,0,112,60,0,26,27,10,8,13,28,0,16,30,2,0,38,41,66,0,6,48,6,18,98,102,55,142,0,15,77,19,72,111,66,53,152,24,46,92,110,0,90,47,2,19,64,38,0,84,70,25,83,50,6,10,24,15,19,0,31,80,21,2,14,43,54,16,6,60,106,47,58,116,106,49,84,143,60,30,35,87,79,42,116,72,67,99,113,99,59,65,94,171,27,98,10,111,72,6,125,43,66,17,0,42,61,2,0,18,13,9,33,1,17,17,6,87,66,0,9,94,21,5,22,88,82,1,0,5,14,14,40,57,98,142,20,38,72,14,66,129,83,1,24,115,33,1,92,24,49,10,18,78,43,103,6,59,8,65,74,15,52,72,66,126,29,150,123,54,50,35,27,0,8,0,0,0,66,14,35,21,55,35,26,31,65,113,0,31,23,18,7,0,3,18,0,20,2,28,78,142,20,84,0,33,0,0,0,22,13,5,2,31,38,57,177,27,25,42,132,100

Foldseek 3Di:
DQVVLVCPPVVQAFACVLVVLLVLLLPFQLLLNVVLVLVLVVVVCVQFAFDAQDPQLCVLCVVLLVVLLPDDQVVNSVLSSCQSNQPDDPSLQSLLQEFLSSLVNSVVVVSVCQVVVSHRHNPPPDDHDPSSVVSSVSLVPAAPLSNVSSSSVSSNPTGYHDDDDDHHHAGAFDPFAPPVPFDWADAAADPQVLVRCLQRCLQRSVLVSNLVLADQQAWEAEAPGDTQTGSVRVSVCSRRPRPNKHWHWYYKDWADDPPQKIKMKIWDWMDDSRGPPNHTFTWIWIFIAHNVNGTRYIYIGGGNDCVSHPPD

B-factor: mean 26.15, std 11.94, range [2.67, 94.27]

GO terms:
  GO:0031676 plasma membrane-derived thylakoid membrane (C, EXP)
  GO:0005515 protein binding (F, IPI)

Secondary structure (DSSP, 8-state):
-HHHHTTSSTT--B-THHHHHHHHHHTS-HHHHHHHHHHHHHHHHTT--PPPPPHHHHHHTHHHHHHHHHS-HHHHHHHHHHHHHT--SHHHHHHHTB-HHHHHHHHHHHHHHHHHTSSPPSPTT----HHHHHHHHHHHTS-HHHHHHHHHHHHHH-S----SS---B-PPPPPPPPGGG-----BBTB--HHHHHHHHHHHTT-HHHHHTTEEEEEEEE-TTSPPEESHHHHHHHHHHH-TT-EEEEEEEEEEE-GGG-EEEEEEEEEE-TTTGGG--EEEEEEEEE-TTS-EEEEEEEEBSSGGGSTT-

Nearest PDB structures (foldseek):
  4xb5-assembly1_A  TM=1.003E+00  e=5.029E-60  Synechocystis sp. PCC 6803 substr. Kazusa
  7zxv-assembly1_A  TM=9.989E-01  e=1.108E-59  Synechocystis sp. PCC 6803
  6t6o-assembly1_A  TM=1.002E+00  e=3.235E-59  Synechocystis sp. PCC 6803
  7qd1-assembly1_A  TM=9.737E-01  e=5.253E-50  Planktothrix agardhii
  8pyh-assembly2_B  TM=9.626E-01  e=5.522E-45  Crinalium epipsammum PCC 9333